Protein AF-A0A2T5BAV9-F1 (afdb_monomer)

Mean predicted aligned error: 11.7 Å

Nearest PDB structures (foldseek):
  2bw3-assembly1_A  TM=2.743E-01  e=4.272E-01  Musca domestica
  6gfa-assembly1_A  TM=3.729E-01  e=2.786E+00  Homo sapiens
  3vf2-assembly1_A  TM=4.038E-01  e=6.329E+00  Streptoalloteichus tenebrarius

Sequence (333 aa):
MHPQHQAYQSRQRFSLVDLRDGAIVQRINCLRTRRRYVDQQKGPQQVFDFEKTKNLVEVIKGLTGALRGKKPMLDLDKVALLGIDVGFSRSRPTTGIAWSNGRAFKATNTHTDWLRRSQHIPASTTFSVIAIDGPLVPLGSADSLDRLCERMFIRGAFQSRCKPGLSHIGYGRDLRRAAAETAEQVVHLADRNVLVEKAIRNGASIVEAFPNAFLGVLLPEARFAMPAAGKRKKFDWLYDHAVDSGVLENLFHTIGWLNLELIDAVLAEKDHEKRAAWICLLTAACAAAGKSEVVGDEVGGWFWLPPTNLWAQWARNALAHNTIKLRRQRHAS

pLDDT: mean 82.84, std 23.37, range [25.09, 98.88]

Radius of gyration: 27.94 Å; Cα contacts (8 Å, |Δi|>4): 510; chains: 1; bounding box: 94×73×77 Å

Secondary structure (DSSP, 8-state):
--------------------------SS---------------------HHHHHHHHHHHHHHHHHHTT--PPP-GGGS-EEEEE----SSS--EEEEEEETTEEEEEEE-SSHHHHHTTS-TTPPBSEEEEES----TT--TT---HHHHHHSSHHHHHHSPPPPTTSHHHHHHHHHHHHHHHHHGGGB-SSPPPTT-SBTTB-EEEE-HHHHHHHHS-GGGGGSPPPPTT-HHHHHHHHHHHTTHHHHHHHHHT---HHHHHHHHH---HHHHHHHHHHHHHHHHHTT--EEEEETTTEEEEE--GGGS-HHHHHHHHHHHHHHHHHHHH-

Structure (mmCIF, N/CA/C/O backbone):
data_AF-A0A2T5BAV9-F1
#
_entry.id   AF-A0A2T5BAV9-F1
#
loop_
_atom_site.group_PDB
_atom_site.id
_atom_site.type_symbol
_atom_site.label_atom_id
_atom_site.label_alt_id
_atom_site.label_comp_id
_atom_site.label_asym_id
_atom_site.label_entity_id
_atom_site.label_seq_id
_atom_site.pdbx_PDB_ins_code
_atom_site.Cartn_x
_atom_site.Cartn_y
_atom_site.Cartn_z
_atom_site.occupancy
_atom_site.B_iso_or_equiv
_atom_site.auth_seq_id
_atom_site.auth_comp_id
_atom_site.auth_asym_id
_atom_site.auth_atom_id
_atom_site.pdbx_PDB_model_num
ATOM 1 N N . MET A 1 1 ? -62.530 -14.048 -19.933 1.00 40.91 1 MET A N 1
ATOM 2 C CA . MET A 1 1 ? -62.553 -15.477 -20.305 1.00 40.91 1 MET A CA 1
ATOM 3 C C . MET A 1 1 ? -61.142 -16.039 -20.155 1.00 40.91 1 MET A C 1
ATOM 5 O O . MET A 1 1 ? -60.282 -15.741 -20.967 1.00 40.91 1 MET A O 1
ATOM 9 N N . HIS A 1 2 ? -60.897 -16.752 -19.053 1.00 37.81 2 HIS A N 1
ATOM 10 C CA . HIS A 1 2 ? -59.853 -17.789 -18.922 1.00 37.81 2 HIS A CA 1
ATOM 11 C C . HIS A 1 2 ? -60.361 -19.076 -19.618 1.00 37.81 2 HIS A C 1
ATOM 13 O O . HIS A 1 2 ? -61.580 -19.134 -19.812 1.00 37.81 2 HIS A O 1
ATOM 19 N N . PRO A 1 3 ? -59.529 -20.075 -20.013 1.00 50.28 3 PRO A N 1
ATOM 20 C CA . PRO A 1 3 ? -58.614 -20.856 -19.142 1.00 50.28 3 PRO A CA 1
ATOM 21 C C . PRO A 1 3 ? -57.207 -21.123 -19.745 1.00 50.28 3 PRO A C 1
ATOM 23 O O . PRO A 1 3 ? -56.999 -20.958 -20.938 1.00 50.28 3 PRO A O 1
ATOM 26 N N . GLN A 1 4 ? -56.142 -21.251 -18.940 1.00 32.12 4 GLN A N 1
ATOM 27 C CA . GLN A 1 4 ? -55.587 -22.449 -18.254 1.00 32.12 4 GLN A CA 1
ATOM 28 C C . GLN A 1 4 ? -55.035 -23.561 -19.167 1.00 32.12 4 GLN A C 1
ATOM 30 O O . GLN A 1 4 ? -55.778 -24.114 -19.962 1.00 32.12 4 GLN A O 1
ATOM 35 N N . HIS A 1 5 ? -53.753 -23.911 -18.967 1.00 33.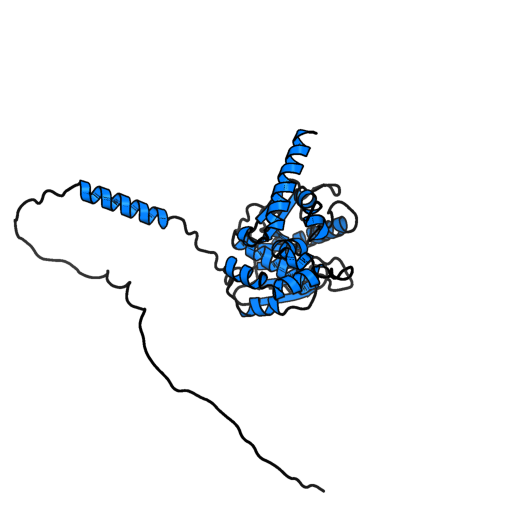84 5 HIS A N 1
ATOM 36 C CA . HIS A 1 5 ? 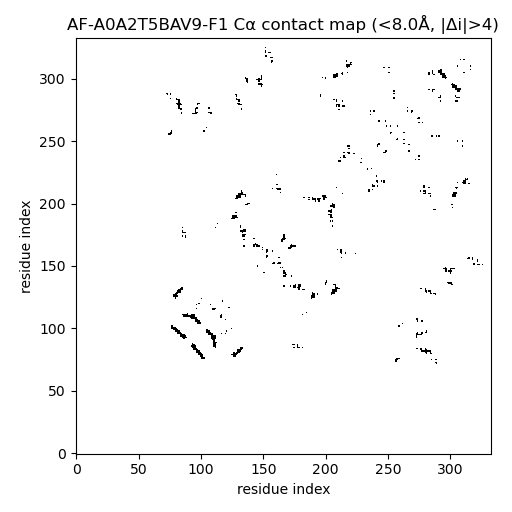-53.191 -25.255 -18.676 1.00 33.84 5 HIS A CA 1
ATOM 37 C C . HIS A 1 5 ? -51.660 -25.071 -18.456 1.00 33.84 5 HIS A C 1
ATOM 39 O O . HIS A 1 5 ? -50.996 -24.533 -19.334 1.00 33.84 5 HIS A O 1
ATOM 45 N N . GLN A 1 6 ? -51.062 -25.188 -17.252 1.00 32.66 6 GLN A N 1
ATOM 46 C CA . GLN A 1 6 ? -50.737 -26.391 -16.436 1.00 32.66 6 GLN A CA 1
ATOM 47 C C . GLN A 1 6 ? -49.981 -27.483 -17.230 1.00 32.66 6 GLN A C 1
ATOM 49 O O . GLN A 1 6 ? -50.407 -27.796 -18.328 1.00 32.66 6 GLN A O 1
ATOM 54 N N . ALA A 1 7 ? -48.927 -28.173 -16.765 1.00 29.53 7 ALA A N 1
ATOM 55 C CA . ALA A 1 7 ? -48.179 -28.238 -15.499 1.00 29.53 7 ALA A CA 1
ATOM 56 C C . ALA A 1 7 ? -46.940 -29.178 -15.668 1.00 29.53 7 ALA A C 1
ATOM 58 O O . ALA A 1 7 ? -46.742 -29.738 -16.741 1.00 29.53 7 ALA A O 1
ATOM 59 N N . TYR A 1 8 ? -46.226 -29.420 -14.550 1.00 26.56 8 TYR A N 1
ATOM 60 C CA . TYR A 1 8 ? -45.346 -30.568 -14.196 1.00 26.56 8 TYR A CA 1
ATOM 61 C C . TYR A 1 8 ? -43.830 -30.444 -14.480 1.00 26.56 8 TYR A C 1
ATOM 63 O O . TYR A 1 8 ? -43.395 -30.490 -15.619 1.00 26.56 8 TYR A O 1
ATOM 71 N N . GLN A 1 9 ? -42.985 -30.070 -13.501 1.00 28.52 9 GLN A N 1
ATOM 72 C CA . GLN A 1 9 ? -42.407 -30.811 -12.347 1.00 28.52 9 GLN A CA 1
ATOM 73 C C . GLN A 1 9 ? -41.386 -31.912 -12.696 1.00 28.52 9 GLN A C 1
ATOM 75 O O . GLN A 1 9 ? -41.772 -32.984 -13.139 1.00 28.52 9 GLN A O 1
ATOM 80 N N . SER A 1 10 ? -40.134 -31.732 -12.248 1.00 28.02 10 SER A N 1
ATOM 81 C CA . SER A 1 10 ? -39.495 -32.694 -11.331 1.00 28.02 10 SER A CA 1
ATOM 82 C C . SER A 1 10 ? -38.287 -32.090 -10.608 1.00 28.02 10 SER A C 1
ATOM 84 O O . SER A 1 10 ? -37.343 -31.596 -11.218 1.00 28.02 10 SER A O 1
ATOM 86 N N . ARG A 1 11 ? -38.350 -32.164 -9.278 1.00 29.38 11 ARG A N 1
ATOM 87 C CA . ARG A 1 11 ? -37.289 -31.900 -8.302 1.00 29.38 11 ARG A CA 1
ATOM 88 C C . ARG A 1 11 ? -36.273 -33.046 -8.324 1.00 29.38 11 ARG A C 1
ATOM 90 O O . ARG A 1 11 ? -36.691 -34.197 -8.383 1.00 29.38 11 ARG A O 1
ATOM 97 N N . GLN A 1 12 ? -34.997 -32.759 -8.078 1.00 28.47 12 GLN A N 1
ATOM 98 C CA . GLN A 1 12 ? -34.134 -33.700 -7.362 1.00 28.47 12 GLN A CA 1
ATOM 99 C C . GLN A 1 12 ? -33.572 -33.024 -6.112 1.00 28.47 12 GLN A C 1
ATOM 101 O O . GLN A 1 12 ? -32.817 -32.059 -6.170 1.00 28.47 12 GLN A O 1
ATOM 106 N N . ARG A 1 13 ? -34.037 -33.538 -4.970 1.00 27.81 13 ARG A N 1
ATOM 107 C CA . ARG A 1 13 ? -33.405 -33.428 -3.657 1.00 27.81 13 A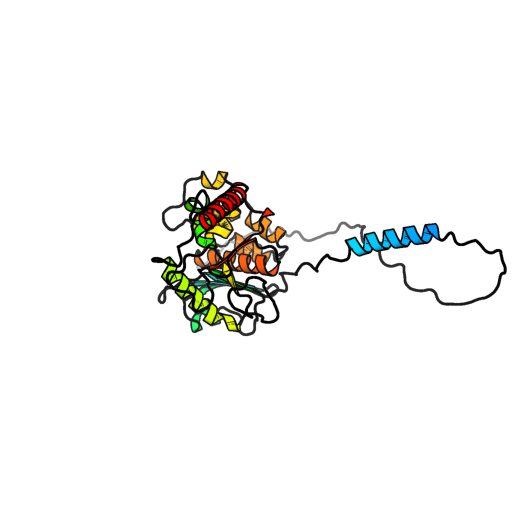RG A CA 1
ATOM 108 C C . ARG A 1 13 ? -32.282 -34.460 -3.618 1.00 27.81 13 ARG A C 1
ATOM 110 O O . ARG A 1 13 ? -32.534 -35.608 -3.967 1.00 27.81 13 ARG A O 1
ATOM 117 N N . PHE A 1 14 ? -31.127 -34.093 -3.084 1.00 25.09 14 PHE A N 1
ATOM 118 C CA . PHE A 1 14 ? -30.232 -35.051 -2.447 1.00 25.09 14 PHE A CA 1
ATOM 119 C C . PHE A 1 14 ? -30.004 -34.596 -1.009 1.00 25.09 14 PHE A C 1
ATOM 121 O O . PHE A 1 14 ? -29.567 -33.476 -0.758 1.00 25.09 14 PHE A O 1
ATOM 128 N N . SER A 1 15 ? -30.360 -35.467 -0.070 1.00 27.48 15 SER A N 1
ATOM 129 C CA . SER A 1 15 ? -30.025 -35.367 1.346 1.00 27.48 15 SER A CA 1
ATOM 130 C C . SER A 1 15 ? -29.464 -36.710 1.798 1.00 27.48 15 SER A C 1
ATOM 132 O O . SER A 1 15 ? -30.130 -37.716 1.578 1.00 27.48 15 SER A O 1
ATOM 134 N N . LEU A 1 16 ? -28.285 -36.635 2.430 1.00 28.17 16 LEU A N 1
ATOM 135 C CA . LEU A 1 16 ? -27.656 -37.512 3.432 1.00 28.17 16 LEU A CA 1
ATOM 136 C C . LEU A 1 16 ? -27.731 -39.040 3.264 1.00 28.17 16 LEU A C 1
ATOM 138 O O . LEU A 1 16 ? -28.815 -39.593 3.178 1.00 28.17 16 LEU A O 1
ATOM 142 N N . VAL A 1 17 ? -26.579 -39.712 3.422 1.00 29.62 17 VAL A N 1
ATOM 143 C CA . VAL A 1 17 ? -26.234 -40.556 4.595 1.00 29.62 17 VAL A CA 1
ATOM 144 C C . VAL A 1 17 ? -24.751 -40.986 4.505 1.00 29.62 17 VAL A C 1
ATOM 146 O O . VAL A 1 17 ? -24.337 -41.615 3.540 1.00 29.62 17 VAL A O 1
ATOM 149 N N . ASP A 1 18 ? -23.982 -40.559 5.513 1.00 30.05 18 ASP A N 1
ATOM 150 C CA . ASP A 1 18 ? -23.083 -41.336 6.393 1.00 30.05 18 ASP A CA 1
ATOM 151 C C . ASP A 1 18 ? -22.128 -42.401 5.800 1.00 30.05 18 ASP A C 1
ATOM 153 O O . ASP A 1 18 ? -22.553 -43.475 5.384 1.00 30.05 18 ASP A O 1
ATOM 157 N N . LEU A 1 19 ? -20.815 -42.157 5.925 1.00 33.94 19 LEU A N 1
ATOM 158 C CA . LEU A 1 19 ? -19.807 -43.195 6.167 1.00 33.94 19 LEU A CA 1
ATOM 159 C C . LEU A 1 19 ? -18.749 -42.664 7.148 1.00 33.94 19 LEU A C 1
ATOM 161 O O . LEU A 1 19 ? -18.290 -41.526 7.058 1.00 33.94 19 LEU A O 1
ATOM 165 N N . ARG A 1 20 ? -18.437 -43.531 8.108 1.00 32.78 20 ARG A N 1
ATOM 166 C CA . ARG A 1 20 ? -17.703 -43.316 9.353 1.00 32.78 20 ARG A CA 1
ATOM 167 C C . ARG A 1 20 ? -16.187 -43.510 9.211 1.00 32.78 20 ARG A C 1
ATOM 169 O O . ARG A 1 20 ? -15.713 -44.045 8.216 1.00 32.78 20 ARG A O 1
ATOM 176 N N . ASP A 1 21 ? -15.528 -43.195 10.331 1.00 32.81 21 ASP A N 1
ATOM 177 C CA . ASP A 1 21 ? -14.214 -43.652 10.812 1.00 32.81 21 ASP A CA 1
ATOM 178 C C . ASP A 1 21 ? -12.997 -42.962 10.171 1.00 32.81 21 ASP A C 1
ATOM 180 O O . ASP A 1 21 ? -12.890 -42.827 8.964 1.00 32.81 21 ASP A O 1
ATOM 184 N N . GLY A 1 22 ? -11.995 -42.467 10.893 1.00 28.22 22 GLY A N 1
ATOM 185 C CA . GLY A 1 22 ? -11.580 -42.661 12.275 1.00 28.22 22 GLY A CA 1
ATOM 186 C C . GLY A 1 22 ? -10.054 -42.472 12.319 1.00 28.22 22 GLY A C 1
ATOM 187 O O . GLY A 1 22 ? -9.373 -42.748 11.338 1.00 28.22 22 GLY A O 1
ATOM 188 N N . ALA A 1 23 ? -9.532 -42.033 13.466 1.00 30.53 23 ALA A N 1
ATOM 189 C CA . ALA A 1 23 ? -8.111 -41.859 13.807 1.00 30.53 23 ALA A CA 1
ATOM 190 C C . ALA A 1 23 ? -7.476 -40.483 13.511 1.00 30.53 23 ALA A C 1
ATOM 192 O O . ALA A 1 23 ? -7.202 -40.111 12.380 1.00 30.53 23 ALA A O 1
ATOM 193 N N . ILE A 1 24 ? -7.196 -39.770 14.609 1.00 32.38 24 ILE A N 1
ATOM 194 C CA . ILE A 1 24 ? -5.981 -38.999 14.972 1.00 32.38 24 ILE A CA 1
ATOM 195 C C . ILE A 1 24 ? -6.407 -37.976 16.045 1.00 32.38 24 ILE A C 1
ATOM 197 O O . ILE A 1 24 ? -6.330 -36.766 15.897 1.00 32.38 24 ILE A O 1
ATOM 201 N N . VAL A 1 25 ? -6.892 -38.489 17.179 1.00 32.28 25 VAL A N 1
ATOM 202 C CA . VAL A 1 25 ? -6.905 -37.770 18.461 1.00 32.28 25 VAL A CA 1
ATOM 203 C C . VAL A 1 25 ? -6.606 -38.807 19.532 1.00 32.28 25 VAL A C 1
ATOM 205 O O . VAL A 1 25 ? -7.514 -39.364 20.129 1.00 32.28 25 VAL A O 1
ATOM 208 N N . GLN A 1 26 ? -5.329 -39.132 19.729 1.00 30.06 26 GLN A N 1
ATOM 209 C CA . GLN A 1 26 ? -4.859 -39.820 20.935 1.00 30.06 26 GLN A CA 1
ATOM 210 C C . GLN A 1 26 ? -3.330 -39.774 20.999 1.00 30.06 26 GLN A C 1
ATOM 212 O O . GLN A 1 26 ? -2.634 -40.714 20.634 1.00 30.06 26 GLN A O 1
ATOM 217 N N . ARG A 1 27 ? -2.795 -38.642 21.454 1.00 31.98 27 ARG A N 1
ATOM 218 C CA . ARG A 1 27 ? -1.493 -38.546 22.134 1.00 31.98 27 ARG A CA 1
ATOM 219 C C . ARG A 1 27 ? -1.352 -37.118 22.633 1.00 31.98 27 ARG A C 1
ATOM 221 O O . ARG A 1 27 ? -0.898 -36.263 21.896 1.00 31.98 27 ARG A O 1
ATOM 228 N N . ILE A 1 28 ? -1.855 -36.885 23.843 1.00 33.41 28 ILE A N 1
ATOM 229 C CA . ILE A 1 28 ? -1.458 -35.895 24.865 1.00 33.41 28 ILE A CA 1
ATOM 230 C C . ILE A 1 28 ? -2.640 -35.887 25.842 1.00 33.41 28 ILE A C 1
ATOM 232 O O . ILE A 1 28 ? -3.563 -35.098 25.715 1.00 33.41 28 ILE A O 1
ATOM 236 N N . ASN A 1 29 ? -2.682 -36.884 26.726 1.00 30.83 29 ASN A N 1
ATOM 237 C CA . ASN A 1 29 ? -3.465 -36.886 27.968 1.00 30.83 29 ASN A CA 1
ATOM 238 C C . ASN A 1 29 ? -3.106 -38.154 28.745 1.00 30.83 29 ASN A C 1
ATOM 240 O O . ASN A 1 29 ? -3.877 -39.101 28.825 1.00 30.83 29 ASN A O 1
ATOM 244 N N . CYS A 1 30 ? -1.885 -38.205 29.273 1.00 30.59 30 CYS A N 1
ATOM 245 C CA . CYS A 1 30 ? -1.527 -39.219 30.260 1.00 30.59 30 CYS A CA 1
ATOM 246 C C . CYS A 1 30 ? -0.393 -38.732 31.160 1.00 30.59 30 CYS A C 1
ATOM 248 O O . CYS A 1 30 ? 0.641 -39.375 31.246 1.00 30.59 30 CYS A O 1
ATOM 250 N N . LEU A 1 31 ? -0.570 -37.587 31.823 1.00 31.50 31 LEU A N 1
ATOM 251 C CA . LEU A 1 31 ? 0.224 -37.227 33.002 1.00 31.50 31 LEU A CA 1
ATOM 252 C C . LEU A 1 31 ? -0.619 -36.365 33.945 1.00 31.50 31 LEU A C 1
ATOM 254 O O . LEU A 1 31 ? -0.415 -35.162 34.066 1.00 31.50 31 LEU A O 1
ATOM 258 N N . ARG A 1 32 ? -1.588 -36.986 34.622 1.00 35.28 32 ARG A N 1
ATOM 259 C CA . ARG A 1 32 ? -2.108 -36.505 35.907 1.00 35.28 32 ARG A CA 1
ATOM 260 C C . ARG A 1 32 ? -2.690 -37.686 36.679 1.00 35.28 32 ARG A C 1
ATOM 262 O O . ARG A 1 32 ? -3.470 -38.450 36.130 1.00 35.28 32 ARG A O 1
ATOM 269 N N . THR A 1 33 ? -2.332 -37.746 37.961 1.00 33.28 33 THR A N 1
ATOM 270 C CA . THR A 1 33 ? -2.798 -38.636 39.045 1.00 33.28 33 THR A CA 1
ATOM 271 C C . THR A 1 33 ? -2.018 -39.935 39.296 1.00 33.28 33 THR A C 1
ATOM 273 O O . THR A 1 33 ? -2.231 -40.953 38.655 1.00 33.28 33 THR A O 1
ATOM 276 N N . ARG A 1 34 ? -1.188 -39.919 40.353 1.00 33.50 34 ARG A N 1
ATOM 277 C CA . ARG A 1 34 ? -1.235 -40.916 41.440 1.00 33.50 34 ARG A CA 1
ATOM 278 C C . ARG A 1 34 ? -0.613 -40.354 42.728 1.00 33.50 34 ARG A C 1
ATOM 280 O O . ARG A 1 34 ? 0.473 -39.785 42.720 1.00 33.50 34 ARG A O 1
ATOM 287 N N . ARG A 1 35 ? -1.379 -40.474 43.816 1.00 34.62 35 ARG A N 1
ATOM 288 C CA . ARG A 1 35 ? -1.066 -40.137 45.215 1.00 34.62 35 ARG A CA 1
ATOM 289 C C . ARG A 1 35 ? -0.382 -41.337 45.901 1.00 34.62 35 ARG A C 1
ATOM 291 O O . ARG A 1 35 ? -0.873 -42.442 45.743 1.00 34.62 35 ARG A O 1
ATOM 298 N N . ARG A 1 36 ? 0.667 -41.045 46.688 1.00 36.75 36 ARG A N 1
ATOM 299 C CA . ARG A 1 36 ? 0.973 -41.440 48.093 1.00 36.75 36 ARG A CA 1
ATOM 300 C C . ARG A 1 36 ? 0.842 -42.902 48.619 1.00 36.75 36 ARG A C 1
ATOM 302 O O . ARG A 1 36 ? -0.222 -43.492 48.505 1.00 36.75 36 ARG A O 1
ATOM 309 N N . TYR A 1 37 ? 1.870 -43.263 49.428 1.00 31.30 37 TYR A N 1
ATOM 310 C CA . TYR A 1 37 ? 2.030 -44.318 50.479 1.00 31.30 37 TYR A CA 1
ATOM 311 C C . TYR A 1 37 ? 2.182 -45.781 49.979 1.00 31.30 37 TYR A C 1
ATOM 313 O O . TYR A 1 37 ? 1.466 -46.162 49.068 1.00 31.30 37 TYR A O 1
ATOM 321 N N . VAL A 1 38 ? 3.103 -46.655 50.438 1.00 33.12 38 VAL A N 1
ATOM 322 C CA . VAL A 1 38 ? 3.667 -46.976 51.779 1.00 33.12 38 VAL A CA 1
ATOM 323 C C . VAL A 1 38 ? 5.098 -47.590 51.672 1.00 33.12 38 VAL A C 1
ATOM 325 O O . VAL A 1 38 ? 5.448 -48.164 50.647 1.00 33.12 38 VAL A O 1
ATOM 328 N N . ASP A 1 39 ? 5.858 -47.428 52.764 1.00 33.28 39 ASP A N 1
ATOM 329 C CA . ASP A 1 39 ? 7.091 -48.038 53.320 1.00 33.28 39 ASP A CA 1
ATOM 330 C C . ASP A 1 39 ? 7.915 -49.195 52.693 1.00 33.28 39 ASP A C 1
ATOM 332 O O . ASP A 1 39 ? 7.410 -50.164 52.139 1.00 33.28 39 ASP A O 1
ATOM 336 N N . GLN A 1 40 ? 9.216 -49.097 53.032 1.00 37.06 40 GLN A N 1
ATOM 337 C CA . GLN A 1 40 ? 10.234 -50.128 53.327 1.00 37.06 40 GLN A CA 1
ATOM 338 C C . GLN A 1 40 ? 10.547 -51.227 52.299 1.00 37.06 40 GLN A C 1
ATOM 340 O O . GLN A 1 40 ? 9.884 -52.251 52.294 1.00 37.06 40 GLN A O 1
ATOM 345 N N . GLN A 1 41 ? 11.710 -51.121 51.632 1.00 36.34 41 GLN A N 1
ATOM 346 C CA . GLN A 1 41 ? 12.741 -52.181 51.597 1.00 36.34 41 GLN A CA 1
ATOM 347 C C . GLN A 1 41 ? 14.140 -51.579 51.349 1.00 36.34 41 GLN A C 1
ATOM 349 O O . GLN A 1 41 ? 14.335 -50.744 50.468 1.00 36.34 41 GLN A O 1
ATOM 354 N N . LYS A 1 42 ? 15.116 -52.008 52.160 1.00 45.00 42 LYS A N 1
ATOM 355 C CA . LYS A 1 42 ? 16.554 -51.727 52.022 1.00 45.00 42 LYS A CA 1
ATOM 356 C C . LYS A 1 42 ? 17.138 -52.597 50.897 1.00 45.00 42 LYS A C 1
ATOM 358 O O . LYS A 1 42 ? 16.980 -53.811 50.937 1.00 45.00 42 LYS A O 1
ATOM 363 N N . GLY A 1 43 ? 17.852 -51.989 49.950 1.00 39.59 43 GLY A N 1
ATOM 364 C CA . GLY A 1 43 ? 18.569 -52.652 48.849 1.00 39.59 43 GLY A CA 1
ATOM 365 C C . GLY A 1 43 ? 19.524 -51.670 48.151 1.00 39.59 43 GLY A C 1
ATOM 366 O O . GLY A 1 43 ? 19.352 -50.465 48.317 1.00 39.59 43 GLY A O 1
ATOM 367 N N . PRO A 1 44 ? 20.574 -52.151 47.463 1.00 39.16 44 PRO A N 1
ATOM 368 C CA . PRO A 1 44 ? 21.898 -51.529 47.434 1.00 39.16 44 PRO A CA 1
ATOM 369 C C . PRO A 1 44 ? 21.953 -50.223 46.633 1.00 39.16 44 PRO A C 1
ATOM 371 O O . PRO A 1 44 ? 21.254 -50.054 45.636 1.00 39.16 44 PRO A O 1
ATOM 374 N N . GLN A 1 45 ? 22.835 -49.318 47.071 1.00 46.72 45 GLN A N 1
ATOM 375 C CA . GLN A 1 45 ? 23.181 -48.067 46.394 1.00 46.72 45 GLN A CA 1
ATOM 376 C C . GLN A 1 45 ? 23.586 -48.335 44.937 1.00 46.72 45 GLN A C 1
ATOM 378 O O . GLN A 1 45 ? 24.727 -48.689 44.646 1.00 46.72 45 GLN A O 1
ATOM 383 N N . GLN A 1 46 ? 22.648 -48.128 44.010 1.00 45.00 46 GLN A N 1
ATOM 384 C CA . GLN A 1 46 ? 22.984 -47.878 42.617 1.00 45.00 46 GLN A CA 1
ATOM 385 C C . GLN A 1 46 ? 23.671 -46.517 42.553 1.00 45.00 46 GLN A C 1
ATOM 387 O O . GLN A 1 46 ? 23.068 -45.480 42.834 1.00 45.00 46 GLN A O 1
ATOM 392 N N . VAL A 1 47 ? 24.957 -46.542 42.214 1.00 48.69 47 VAL A N 1
ATOM 393 C CA . VAL A 1 47 ? 25.733 -45.357 41.863 1.00 48.69 47 VAL A CA 1
ATOM 394 C C . VAL A 1 47 ? 25.027 -44.697 40.680 1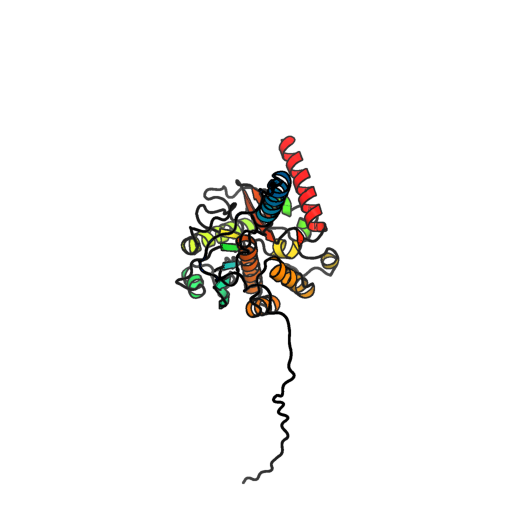.00 48.69 47 VAL A C 1
ATOM 396 O O . VAL A 1 47 ? 24.995 -45.237 39.575 1.00 48.69 47 VAL A O 1
ATOM 399 N N . PHE A 1 48 ? 24.391 -43.556 40.945 1.00 43.69 48 PHE A N 1
ATOM 400 C CA . PHE A 1 48 ? 23.774 -42.720 39.924 1.00 43.69 48 PHE A CA 1
ATOM 401 C C . PHE A 1 48 ? 24.881 -42.203 39.004 1.00 43.69 48 PHE A C 1
ATOM 403 O O . PHE A 1 48 ? 25.702 -41.379 39.405 1.00 43.69 48 PHE A O 1
ATOM 410 N N . ASP A 1 49 ? 24.904 -42.718 37.779 1.00 50.09 49 ASP A N 1
ATOM 411 C CA . ASP A 1 49 ? 25.805 -42.285 36.719 1.00 50.09 49 ASP A CA 1
ATOM 412 C C . ASP A 1 49 ? 25.481 -40.830 36.328 1.00 50.09 49 ASP A C 1
ATOM 414 O O . ASP A 1 49 ? 24.546 -40.539 35.573 1.00 50.09 49 ASP A O 1
ATOM 418 N N . PHE A 1 50 ? 26.236 -39.903 36.921 1.00 46.66 50 PHE A N 1
ATOM 419 C CA . PHE A 1 50 ? 26.093 -38.454 36.772 1.00 46.66 50 PHE A CA 1
ATOM 420 C C . PHE A 1 50 ? 26.372 -37.961 35.339 1.00 46.66 50 PHE A C 1
ATOM 422 O O . PHE A 1 50 ? 26.057 -36.812 35.018 1.00 46.66 50 PHE A O 1
ATOM 429 N N . GLU A 1 51 ? 26.942 -38.793 34.459 1.00 52.41 51 GLU A N 1
ATOM 430 C CA . GLU A 1 51 ? 27.162 -38.423 33.057 1.00 52.41 51 GLU A CA 1
ATOM 431 C C . GLU A 1 51 ? 25.891 -38.547 32.206 1.00 52.41 51 GLU A C 1
ATOM 433 O O . GLU A 1 51 ? 25.649 -37.709 31.330 1.00 52.41 51 GLU A O 1
ATOM 438 N N . LYS A 1 52 ? 25.002 -39.505 32.504 1.00 51.41 52 LYS A N 1
ATOM 439 C CA . LYS A 1 52 ? 23.735 -39.659 31.762 1.00 51.41 52 LYS A CA 1
ATOM 440 C C . LYS A 1 52 ? 22.745 -38.521 32.016 1.00 51.41 52 LYS A C 1
ATOM 442 O O . LYS A 1 52 ? 21.993 -38.146 31.116 1.00 51.41 52 LYS A O 1
ATOM 447 N N . THR A 1 53 ? 22.761 -37.920 33.204 1.00 50.44 53 THR A N 1
ATOM 448 C CA . THR A 1 53 ? 21.911 -36.764 33.536 1.00 50.44 53 THR A CA 1
ATOM 449 C C . THR A 1 53 ? 22.403 -35.463 32.901 1.00 50.44 53 THR A C 1
ATOM 451 O O . THR A 1 53 ? 21.571 -34.631 32.536 1.00 50.44 53 THR A O 1
ATOM 454 N N . LYS A 1 54 ? 23.714 -35.293 32.672 1.00 55.06 54 LYS A N 1
ATOM 455 C CA . LYS A 1 54 ? 24.250 -34.135 31.929 1.00 55.06 54 LYS A CA 1
ATOM 456 C C . LYS A 1 54 ? 23.788 -34.124 30.468 1.00 55.06 54 LYS A C 1
ATOM 458 O O . LYS A 1 54 ? 23.344 -33.084 29.987 1.00 55.06 54 LYS A O 1
ATOM 463 N N . ASN A 1 55 ? 23.786 -35.284 29.808 1.00 59.25 55 ASN A N 1
ATOM 464 C CA . ASN A 1 55 ? 23.301 -35.421 28.430 1.00 59.25 55 ASN A CA 1
ATOM 465 C C . ASN A 1 55 ? 21.796 -35.128 28.295 1.00 59.25 55 ASN A C 1
ATOM 467 O O . ASN A 1 55 ? 21.367 -34.483 27.342 1.00 59.25 55 ASN A O 1
ATOM 471 N N . LEU A 1 56 ? 20.978 -35.529 29.275 1.00 59.31 56 LEU A N 1
ATOM 472 C CA . LEU A 1 56 ? 19.541 -35.239 29.252 1.00 59.31 56 LEU A CA 1
ATOM 473 C C . LEU A 1 56 ? 19.248 -33.737 29.427 1.00 59.31 56 LEU A C 1
ATOM 475 O O . LEU A 1 56 ? 18.351 -33.200 28.783 1.00 59.31 56 LEU A O 1
ATOM 479 N N . VAL A 1 57 ? 20.019 -33.045 30.273 1.00 63.09 57 VAL A N 1
ATOM 480 C CA . VAL A 1 57 ? 19.890 -31.594 30.480 1.00 63.09 57 VAL A CA 1
ATOM 481 C C . VAL A 1 57 ? 20.32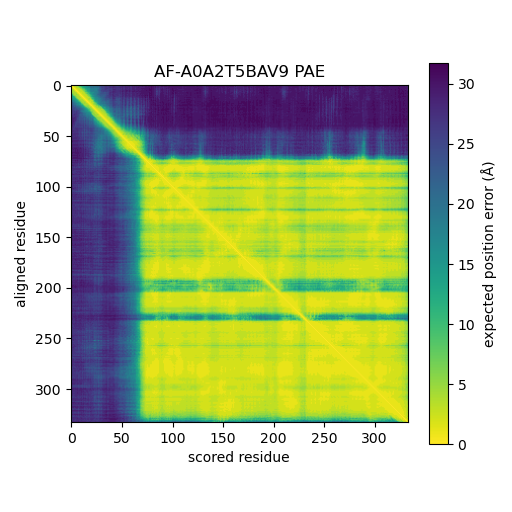9 -30.812 29.239 1.00 63.09 57 VAL A C 1
ATOM 483 O O . VAL A 1 57 ? 19.678 -29.828 28.900 1.00 63.09 57 VAL A O 1
ATOM 486 N N . GLU A 1 58 ? 21.373 -31.248 28.532 1.00 64.38 58 GLU A N 1
ATOM 487 C CA . GLU A 1 58 ? 21.799 -30.669 27.246 1.00 64.38 58 GLU A CA 1
ATOM 488 C C . GLU A 1 58 ? 20.741 -30.866 26.148 1.00 64.38 58 GLU A C 1
ATOM 490 O O . GLU A 1 58 ? 20.379 -29.910 25.464 1.00 64.38 58 GLU A O 1
ATOM 495 N N . VAL A 1 59 ? 20.148 -32.061 26.040 1.00 66.62 59 VAL A N 1
ATOM 496 C CA . VAL A 1 59 ? 19.062 -32.348 25.083 1.00 66.62 59 VAL A CA 1
ATOM 497 C C . VAL A 1 59 ? 17.799 -31.542 25.404 1.00 66.62 59 VAL A C 1
ATOM 499 O O . VAL A 1 59 ? 17.178 -30.975 24.504 1.00 66.62 59 VAL A O 1
ATOM 502 N N . ILE A 1 60 ? 17.430 -31.414 26.684 1.00 61.28 60 ILE A N 1
ATOM 503 C CA . ILE A 1 60 ? 16.296 -30.580 27.110 1.00 61.28 60 ILE A CA 1
ATOM 504 C C . ILE A 1 60 ? 16.597 -29.091 26.885 1.00 61.28 60 ILE A C 1
ATOM 506 O O . ILE A 1 60 ? 15.701 -28.359 26.468 1.00 61.28 60 ILE A O 1
ATOM 510 N N . LYS A 1 61 ? 17.838 -28.625 27.087 1.00 59.69 61 LYS A N 1
ATOM 511 C CA . LYS A 1 61 ? 18.274 -27.257 26.742 1.00 59.69 61 LYS A CA 1
ATOM 512 C C . LYS A 1 61 ? 18.254 -27.006 25.231 1.00 59.69 61 LYS A C 1
ATOM 514 O O . LYS A 1 61 ? 17.829 -25.933 24.817 1.00 59.69 61 LYS A O 1
ATOM 519 N N . GLY A 1 62 ? 18.616 -27.992 24.410 1.00 56.38 62 GLY A N 1
ATOM 520 C CA . GLY A 1 62 ? 18.504 -27.929 22.949 1.00 56.38 62 GLY A CA 1
ATOM 521 C C . GLY A 1 62 ? 17.049 -27.865 22.470 1.00 56.38 62 GLY A C 1
ATOM 522 O O . GLY A 1 62 ? 16.702 -27.025 21.642 1.00 56.38 62 GLY A O 1
ATOM 523 N N . LEU A 1 63 ? 16.162 -28.675 23.056 1.00 53.06 63 LEU A N 1
ATOM 524 C CA . LEU A 1 63 ? 14.726 -28.671 22.745 1.00 53.06 63 LEU A CA 1
ATOM 525 C C . LEU A 1 63 ? 14.010 -27.414 23.264 1.00 53.06 63 LEU A C 1
ATOM 527 O O . LEU A 1 63 ? 13.152 -26.861 22.579 1.00 53.06 63 LEU A O 1
ATOM 531 N N . THR A 1 64 ? 14.381 -26.913 24.444 1.00 50.22 64 THR A N 1
ATOM 532 C CA . THR A 1 64 ? 13.852 -25.641 24.966 1.00 50.22 64 THR A CA 1
ATOM 533 C C . THR A 1 64 ? 14.451 -24.426 24.264 1.00 50.22 64 THR A C 1
ATOM 535 O O . THR A 1 64 ? 13.760 -23.421 24.152 1.00 50.22 64 THR A O 1
ATOM 538 N N . GLY A 1 65 ? 15.666 -24.513 23.716 1.00 48.09 65 GLY A N 1
ATOM 539 C CA . GLY A 1 65 ? 16.243 -23.516 22.809 1.00 48.09 65 GLY A CA 1
ATOM 540 C C . GLY A 1 65 ? 15.528 -23.462 21.455 1.00 48.09 65 GLY A C 1
ATOM 541 O O . GLY A 1 65 ? 15.271 -22.376 20.952 1.00 48.09 65 GLY A O 1
ATOM 542 N N . ALA A 1 66 ? 15.107 -24.612 20.916 1.00 49.34 66 ALA A N 1
ATOM 543 C CA . ALA A 1 66 ? 14.311 -24.689 19.686 1.00 49.34 66 ALA A CA 1
ATOM 544 C C . ALA A 1 66 ? 12.844 -24.237 19.868 1.00 49.34 66 ALA A C 1
ATOM 546 O O . ALA A 1 66 ? 12.194 -23.824 18.907 1.00 49.34 66 ALA A O 1
ATOM 547 N N . LEU A 1 67 ? 12.314 -24.302 21.097 1.00 48.03 67 LEU A N 1
ATOM 548 C CA . LEU A 1 67 ? 10.960 -23.844 21.448 1.00 48.03 67 LEU A CA 1
ATOM 549 C C . LEU A 1 67 ? 10.926 -22.421 22.041 1.00 48.03 67 LEU A C 1
ATOM 551 O O . LEU A 1 67 ? 9.874 -21.780 22.035 1.00 48.03 67 LEU A O 1
ATOM 555 N N . ARG A 1 68 ? 12.064 -21.881 22.497 1.00 45.44 68 ARG A N 1
ATOM 556 C CA . ARG A 1 68 ? 12.241 -20.463 22.845 1.00 45.44 68 ARG A CA 1
ATOM 557 C C . ARG A 1 68 ? 12.414 -19.652 21.567 1.00 45.44 68 ARG A C 1
ATOM 559 O O . ARG A 1 68 ? 13.526 -19.425 21.112 1.00 45.44 68 ARG A O 1
ATOM 566 N N . GLY A 1 69 ? 11.308 -19.176 21.009 1.00 47.06 69 GLY A N 1
ATOM 567 C CA . GLY A 1 69 ? 11.377 -18.099 20.019 1.00 47.06 69 GLY A CA 1
ATOM 568 C C . GLY A 1 69 ? 10.378 -18.160 18.879 1.00 47.06 69 GLY A C 1
ATOM 569 O O . GLY A 1 69 ? 10.404 -17.267 18.037 1.00 47.06 69 GLY A O 1
ATOM 570 N N . LYS A 1 70 ? 9.452 -19.128 18.839 1.00 48.00 70 LYS A N 1
ATOM 571 C CA . LYS A 1 70 ? 8.253 -18.942 18.011 1.00 48.00 70 LYS A CA 1
ATOM 572 C C . LYS A 1 70 ? 7.380 -17.894 18.692 1.00 48.00 70 LYS A C 1
ATOM 574 O O . LYS A 1 70 ? 6.483 -18.230 19.461 1.00 48.00 70 LYS A O 1
ATOM 579 N N . LYS A 1 71 ? 7.697 -16.616 18.441 1.00 56.16 71 LYS A N 1
ATOM 580 C CA . LYS A 1 71 ? 6.792 -15.492 18.692 1.00 56.16 71 LYS A CA 1
ATOM 581 C C . LYS A 1 71 ? 5.426 -15.947 18.165 1.00 56.16 71 LYS A C 1
ATOM 583 O O . LYS A 1 71 ? 5.387 -16.402 17.016 1.00 56.16 71 LYS A O 1
ATOM 588 N N . PRO A 1 72 ? 4.367 -15.965 18.994 1.00 61.41 72 PRO A N 1
ATOM 589 C CA . PRO A 1 72 ? 3.064 -16.424 18.542 1.00 61.41 72 PRO A CA 1
ATOM 590 C C . PRO A 1 72 ? 2.738 -15.668 17.259 1.00 61.41 72 PRO A C 1
ATOM 592 O O . PRO A 1 72 ? 2.843 -14.440 17.219 1.00 61.41 72 PRO A O 1
ATOM 595 N N . MET A 1 73 ? 2.478 -16.421 16.190 1.00 70.56 73 MET A N 1
ATOM 596 C CA . MET A 1 73 ? 2.138 -15.833 14.905 1.00 70.56 73 MET A CA 1
ATOM 597 C C . MET A 1 73 ? 0.888 -14.989 15.134 1.00 70.56 73 MET A C 1
ATOM 599 O O . MET A 1 73 ? -0.091 -15.491 15.687 1.00 70.56 73 MET A O 1
ATOM 603 N N . LEU A 1 74 ? 0.973 -13.698 14.809 1.00 85.38 74 LEU A N 1
ATOM 604 C CA . LEU A 1 74 ? -0.137 -12.777 14.997 1.00 85.38 74 LEU A CA 1
ATOM 605 C C . LEU A 1 74 ? -1.338 -13.305 14.208 1.00 85.38 74 LEU A C 1
ATOM 607 O O . LEU A 1 74 ? -1.234 -13.547 13.007 1.00 85.38 74 LEU A O 1
ATOM 611 N N . ASP A 1 75 ? -2.452 -13.507 14.900 1.00 91.31 75 ASP A N 1
ATOM 612 C CA . ASP A 1 75 ? -3.706 -13.942 14.298 1.00 91.31 75 ASP A CA 1
ATOM 613 C C . ASP A 1 75 ? -4.380 -12.732 13.643 1.00 91.31 75 ASP A C 1
ATOM 615 O O . ASP A 1 75 ? -5.048 -11.949 14.321 1.00 91.31 75 ASP A O 1
ATOM 619 N N . LEU A 1 76 ? -4.150 -12.543 12.339 1.00 93.62 76 LEU A N 1
ATOM 620 C CA . LEU A 1 76 ? -4.660 -11.393 11.583 1.00 93.62 76 LEU A CA 1
ATOM 621 C C . LEU A 1 76 ? -6.194 -11.321 11.577 1.00 93.62 76 LEU A C 1
ATOM 623 O O . LEU A 1 76 ? -6.739 -10.225 11.483 1.00 93.62 76 LEU A O 1
ATOM 627 N N . ASP A 1 77 ? -6.893 -12.442 11.790 1.00 91.69 77 ASP A N 1
ATOM 628 C CA . ASP A 1 77 ? -8.355 -12.470 11.912 1.00 91.69 77 ASP A CA 1
ATOM 629 C C . ASP A 1 77 ? -8.857 -11.832 13.215 1.00 91.69 77 ASP A C 1
ATOM 631 O O . ASP A 1 77 ? -10.061 -11.714 13.413 1.00 91.69 77 ASP A O 1
ATOM 635 N N . LYS A 1 78 ? -7.964 -11.430 14.127 1.00 92.19 78 LYS A N 1
ATOM 636 C CA . LYS A 1 78 ? -8.293 -10.709 15.370 1.00 92.19 78 LYS A CA 1
ATOM 637 C C . LYS A 1 78 ? -7.740 -9.289 15.406 1.00 92.19 78 LYS A C 1
ATOM 639 O O . LYS A 1 78 ? -7.898 -8.602 16.412 1.00 92.19 78 LYS A O 1
ATOM 644 N N . VAL A 1 79 ? -7.079 -8.855 14.337 1.00 94.44 79 VAL A N 1
ATOM 645 C CA . VAL A 1 79 ? -6.407 -7.560 14.274 1.00 94.44 79 VAL A CA 1
ATOM 646 C C . VAL A 1 79 ? -7.250 -6.606 13.444 1.00 94.44 79 VAL A C 1
ATOM 648 O O . VAL A 1 79 ? -7.643 -6.914 12.318 1.00 94.44 79 VAL A O 1
ATOM 651 N N . ALA A 1 80 ? -7.524 -5.428 13.997 1.00 97.69 80 ALA A N 1
ATOM 652 C CA . ALA A 1 80 ? -8.162 -4.367 13.240 1.00 97.69 80 ALA A CA 1
ATOM 653 C C . ALA A 1 80 ? -7.121 -3.677 12.346 1.00 97.69 80 ALA A C 1
ATOM 655 O O . ALA A 1 80 ? -6.122 -3.153 12.843 1.00 97.69 80 ALA A O 1
ATOM 656 N N . LEU A 1 81 ? -7.359 -3.654 11.034 1.00 98.38 81 LEU A N 1
ATOM 657 C CA . LEU A 1 81 ? -6.473 -3.044 10.038 1.00 98.38 81 LEU A CA 1
ATOM 658 C C . LEU A 1 81 ? -7.244 -2.066 9.146 1.00 98.38 81 LEU A C 1
ATOM 660 O O . LEU A 1 81 ? -8.427 -2.271 8.868 1.00 98.38 81 LEU A O 1
ATOM 664 N N . LEU A 1 82 ? -6.562 -1.016 8.684 1.00 98.75 82 LEU A N 1
ATOM 665 C CA . LEU A 1 82 ? -7.126 0.012 7.808 1.00 98.75 82 LEU A CA 1
ATOM 666 C C . LEU A 1 82 ? -6.174 0.299 6.643 1.00 98.75 82 LEU A C 1
ATOM 668 O O . LEU A 1 82 ? -4.986 0.534 6.842 1.00 98.75 82 LEU A O 1
ATOM 672 N N . GLY A 1 83 ? -6.706 0.296 5.427 1.00 98.75 83 GLY A N 1
ATOM 673 C CA . GLY A 1 83 ? -6.043 0.708 4.198 1.00 98.75 83 GLY A CA 1
ATOM 674 C C . GLY A 1 83 ? -6.793 1.870 3.558 1.00 98.75 83 GLY A C 1
ATOM 675 O O . GLY A 1 83 ? -8.018 1.825 3.437 1.00 98.75 83 GLY A O 1
ATOM 676 N N . ILE A 1 84 ? -6.072 2.911 3.151 1.00 98.75 84 ILE A N 1
ATOM 677 C CA . ILE A 1 84 ? -6.652 4.104 2.532 1.00 98.75 84 ILE A CA 1
ATOM 678 C C . ILE A 1 84 ? -5.899 4.415 1.249 1.00 98.75 84 ILE A C 1
ATOM 680 O O . ILE A 1 84 ? -4.717 4.738 1.294 1.00 98.75 84 ILE A O 1
ATOM 684 N N . ASP A 1 85 ? -6.604 4.374 0.128 1.00 98.25 85 ASP A N 1
ATOM 685 C CA . ASP A 1 85 ? -6.134 4.945 -1.125 1.00 98.25 85 ASP A CA 1
ATOM 686 C C . ASP A 1 85 ? -6.488 6.440 -1.182 1.00 98.25 85 ASP A C 1
ATOM 688 O O . ASP A 1 85 ? -7.643 6.840 -0.988 1.00 98.25 85 ASP A O 1
ATOM 692 N N . VAL A 1 86 ? -5.486 7.295 -1.390 1.00 96.88 86 VAL A N 1
ATOM 693 C CA . VAL A 1 86 ? -5.654 8.744 -1.256 1.00 96.88 86 VAL A CA 1
ATOM 694 C C . VAL A 1 86 ? -6.032 9.387 -2.582 1.00 96.88 86 VAL A C 1
ATOM 696 O O . VAL A 1 86 ? -5.210 9.891 -3.345 1.00 96.88 86 VAL A O 1
ATOM 699 N N . GLY A 1 87 ? -7.336 9.533 -2.767 1.00 94.06 87 GLY A N 1
ATOM 700 C CA . GLY A 1 87 ? -7.890 10.569 -3.627 1.00 94.06 87 GLY A CA 1
ATOM 701 C C . GLY A 1 87 ? -7.704 11.977 -3.074 1.00 94.06 87 GLY A C 1
ATOM 702 O O . GLY A 1 87 ? -7.715 12.189 -1.862 1.00 94.06 87 GLY A O 1
ATOM 703 N N . PHE A 1 88 ? -7.651 12.962 -3.971 1.00 90.69 88 PHE A N 1
ATOM 704 C CA . PHE A 1 88 ? -7.721 14.385 -3.615 1.00 90.69 88 PHE A CA 1
ATOM 705 C C . PHE A 1 88 ? -8.837 15.157 -4.352 1.00 90.69 88 PHE A C 1
ATOM 707 O O . PHE A 1 88 ? -8.914 16.386 -4.278 1.00 90.69 88 PHE A O 1
ATOM 714 N N . SER A 1 89 ? -9.747 14.467 -5.056 1.00 91.50 89 SER A N 1
ATOM 715 C CA . SER A 1 89 ? -10.916 15.108 -5.671 1.00 91.50 89 SER A CA 1
ATOM 716 C C . SER A 1 89 ? -11.980 15.437 -4.620 1.00 91.50 89 SER A C 1
ATOM 718 O O . SER A 1 89 ? -12.533 14.549 -3.984 1.00 91.50 89 SER A O 1
ATOM 720 N N . ARG A 1 90 ? -12.334 16.719 -4.465 1.00 90.56 90 ARG A N 1
ATOM 721 C CA . ARG A 1 90 ? -13.385 17.137 -3.512 1.00 90.56 90 ARG A CA 1
ATOM 722 C C . ARG A 1 90 ? -14.810 16.840 -3.984 1.00 90.56 90 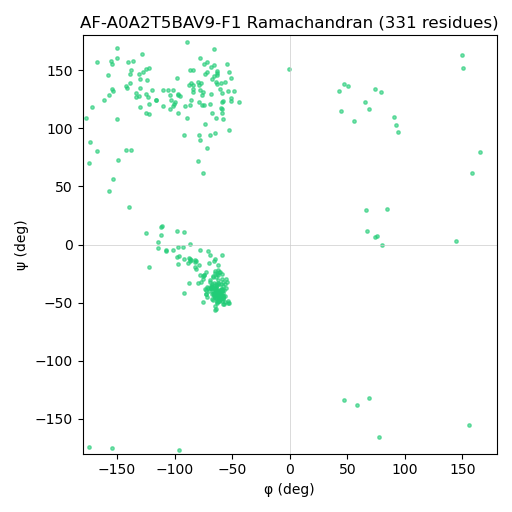ARG A C 1
ATOM 724 O O . ARG A 1 90 ? -15.711 16.694 -3.158 1.00 90.56 90 ARG A O 1
ATOM 731 N N . SER A 1 91 ? -15.006 16.798 -5.301 1.00 93.94 91 SER A N 1
ATOM 732 C CA . SER A 1 91 ? -16.310 16.658 -5.958 1.00 93.94 91 SER A CA 1
ATOM 733 C C . SER A 1 91 ? -16.639 15.230 -6.383 1.00 93.94 91 SER A C 1
ATOM 735 O O . SER A 1 91 ? -17.768 14.970 -6.786 1.00 93.94 91 SER A O 1
ATOM 737 N N . ARG A 1 92 ? -15.667 14.315 -6.335 1.00 96.38 92 ARG A N 1
ATOM 738 C CA . ARG A 1 92 ? -15.844 12.916 -6.729 1.00 96.38 92 ARG A CA 1
ATOM 739 C C . ARG A 1 92 ? -15.300 11.998 -5.639 1.00 96.38 92 ARG A C 1
ATOM 741 O O . ARG A 1 92 ? -14.303 12.355 -5.013 1.00 96.38 92 ARG A O 1
ATOM 748 N N . PRO A 1 93 ? -15.901 10.817 -5.439 1.00 96.88 93 PRO A N 1
ATOM 749 C CA . PRO A 1 93 ? -15.451 9.875 -4.429 1.00 96.88 93 PRO A CA 1
ATOM 750 C C . PRO A 1 93 ? -14.225 9.089 -4.922 1.00 96.88 93 PRO A C 1
ATOM 752 O O . PRO A 1 93 ? -14.341 7.923 -5.279 1.00 96.88 93 PRO A O 1
ATOM 755 N N . THR A 1 94 ? -13.065 9.743 -5.002 1.00 97.00 94 THR A N 1
ATOM 756 C CA . THR A 1 94 ? -11.817 9.131 -5.499 1.00 97.00 94 THR A CA 1
ATOM 757 C C . THR A 1 94 ? -10.904 8.638 -4.376 1.00 97.00 94 THR A C 1
ATOM 759 O O . THR A 1 94 ? -9.724 8.449 -4.611 1.00 97.00 94 THR A O 1
ATOM 762 N N . THR A 1 95 ? -11.376 8.571 -3.129 1.00 98.25 95 THR A N 1
ATOM 763 C CA . THR A 1 95 ? -10.637 7.966 -2.010 1.00 98.25 95 THR A CA 1
ATOM 764 C C . THR A 1 95 ? -11.213 6.580 -1.764 1.00 98.25 95 THR A C 1
ATOM 766 O O . THR A 1 95 ? -12.392 6.469 -1.418 1.00 98.25 95 THR A O 1
ATOM 769 N N . GLY A 1 96 ? -10.399 5.538 -1.892 1.00 98.50 96 GLY A N 1
ATOM 770 C CA . GLY A 1 96 ? -10.761 4.200 -1.439 1.00 98.50 96 GLY A CA 1
ATOM 771 C C . GLY A 1 96 ? -10.482 4.013 0.056 1.00 98.50 96 GLY A C 1
ATOM 772 O O . GLY A 1 96 ? -9.431 4.402 0.558 1.00 98.50 96 GLY A O 1
ATOM 773 N N . ILE A 1 97 ? -11.402 3.386 0.788 1.00 98.75 97 ILE A N 1
ATOM 774 C CA . ILE A 1 97 ? -11.197 2.941 2.174 1.00 98.75 97 ILE A CA 1
ATOM 775 C C . ILE A 1 97 ? -11.495 1.455 2.247 1.00 98.75 97 ILE A C 1
ATOM 777 O O . ILE A 1 97 ? -12.578 1.039 1.843 1.00 98.75 97 ILE A O 1
ATOM 781 N N . ALA A 1 98 ? -10.575 0.686 2.820 1.00 98.88 98 ALA A N 1
ATOM 782 C CA . ALA A 1 98 ? -10.739 -0.725 3.119 1.00 98.88 98 ALA A CA 1
ATOM 783 C C . ALA A 1 98 ? -10.351 -0.999 4.573 1.00 98.88 98 ALA A C 1
ATOM 785 O O . ALA A 1 98 ? -9.314 -0.534 5.034 1.00 98.88 98 ALA A O 1
ATOM 786 N N . TRP A 1 99 ? -11.152 -1.762 5.306 1.00 98.81 99 TRP A N 1
ATOM 787 C CA . TRP A 1 99 ? -10.818 -2.155 6.673 1.00 98.81 99 TRP A CA 1
ATOM 788 C C . TRP A 1 99 ? -11.207 -3.597 6.958 1.00 98.81 99 TRP A C 1
ATOM 790 O O . TRP A 1 99 ? -12.114 -4.146 6.329 1.00 98.81 99 TRP A O 1
ATOM 800 N N . SER A 1 100 ? -10.540 -4.174 7.951 1.00 98.50 100 SER A N 1
ATOM 801 C CA . SER A 1 100 ? -10.899 -5.442 8.579 1.00 98.50 100 SER A CA 1
ATOM 802 C C . SER A 1 100 ? -10.918 -5.275 10.094 1.00 98.50 100 SER A C 1
ATOM 804 O O . SER A 1 100 ? -10.094 -4.556 10.654 1.00 98.50 100 SER A O 1
ATOM 806 N N . ASN A 1 101 ? -11.858 -5.928 10.764 1.00 96.88 101 ASN A N 1
ATOM 807 C CA . ASN A 1 101 ? -11.914 -6.034 12.215 1.00 96.88 101 ASN A CA 1
ATOM 808 C C . ASN A 1 101 ? -12.581 -7.362 12.575 1.00 96.88 101 ASN A C 1
ATOM 810 O O . ASN A 1 101 ? -13.788 -7.545 12.383 1.00 96.88 101 ASN A O 1
ATOM 814 N N . GLY A 1 102 ? -11.794 -8.312 13.070 1.00 91.44 102 GLY A N 1
ATOM 815 C CA . GLY A 1 102 ? -12.307 -9.656 13.265 1.00 91.44 102 GLY A CA 1
ATOM 816 C C . GLY A 1 102 ? -12.568 -10.335 11.915 1.00 91.44 102 GLY A C 1
ATOM 817 O O . GLY A 1 102 ? -11.793 -10.239 10.964 1.00 91.44 102 GLY A O 1
ATOM 818 N N . ARG A 1 103 ? -13.755 -10.938 11.805 1.00 93.06 103 ARG A N 1
ATOM 819 C CA . ARG A 1 103 ? -14.287 -11.455 10.535 1.00 93.06 103 ARG A CA 1
ATOM 820 C C . ARG A 1 103 ? -14.955 -10.392 9.664 1.00 93.06 103 ARG A C 1
ATOM 822 O O . ARG A 1 103 ? -15.187 -10.650 8.490 1.00 93.06 103 ARG A O 1
ATOM 829 N N . ALA A 1 104 ? -15.278 -9.225 10.220 1.00 97.00 104 ALA A N 1
ATOM 830 C CA . ALA A 1 104 ? -15.935 -8.164 9.472 1.00 97.00 104 ALA A CA 1
ATOM 831 C C . ALA A 1 104 ? -14.917 -7.394 8.628 1.00 97.00 104 ALA A C 1
ATOM 833 O O . ALA A 1 104 ? -13.818 -7.084 9.089 1.00 97.00 104 ALA A O 1
ATOM 834 N N . PHE A 1 105 ? -15.303 -7.041 7.408 1.00 98.31 105 PHE A N 1
ATOM 835 C CA . PHE A 1 105 ? -14.504 -6.212 6.516 1.00 98.31 105 PHE A CA 1
ATOM 836 C C . PHE A 1 105 ? -15.403 -5.398 5.590 1.00 98.31 105 PHE A C 1
ATOM 838 O O . PHE A 1 105 ? -16.578 -5.718 5.392 1.00 98.31 105 PHE A O 1
ATOM 845 N N . LYS A 1 106 ? -14.854 -4.331 5.010 1.00 98.56 106 LYS A N 1
ATOM 846 C CA . LYS A 1 106 ? -15.547 -3.521 4.004 1.00 98.56 106 LYS A CA 1
ATOM 847 C C . LYS A 1 106 ? -14.544 -2.756 3.154 1.00 98.56 106 LYS A C 1
ATOM 849 O O . LYS A 1 106 ? -13.558 -2.268 3.697 1.00 98.56 106 LYS A O 1
ATOM 854 N N . ALA A 1 107 ? -14.860 -2.571 1.871 1.00 98.69 107 ALA A N 1
ATOM 855 C CA . ALA A 1 107 ? -14.249 -1.545 1.031 1.00 98.69 107 ALA A CA 1
ATOM 856 C C . ALA A 1 107 ? -15.302 -0.620 0.413 1.00 98.69 107 ALA A C 1
ATOM 858 O O . ALA A 1 107 ? -16.392 -1.053 0.027 1.00 98.69 107 ALA A O 1
ATOM 859 N N . THR A 1 108 ? -14.993 0.669 0.331 1.00 98.56 108 THR A N 1
ATOM 860 C CA . THR A 1 108 ? -15.894 1.685 -0.215 1.00 98.56 108 THR A CA 1
ATOM 861 C C . THR A 1 108 ? -15.134 2.886 -0.744 1.00 98.56 108 THR A C 1
ATOM 863 O O . THR A 1 108 ? -14.027 3.178 -0.298 1.00 98.56 108 THR A O 1
ATOM 866 N N . ASN A 1 109 ? -15.787 3.617 -1.639 1.00 98.44 109 ASN A N 1
ATOM 867 C CA . ASN A 1 109 ? -15.272 4.864 -2.180 1.00 98.44 109 ASN A CA 1
ATOM 868 C C . ASN A 1 109 ? -15.898 6.018 -1.411 1.00 98.44 109 ASN A C 1
ATOM 870 O O . ASN A 1 109 ? -17.071 5.968 -1.032 1.00 98.44 109 ASN A O 1
ATOM 874 N N . THR A 1 110 ? -15.119 7.062 -1.179 1.00 97.94 110 THR A N 1
ATOM 875 C CA . THR A 1 110 ? -15.560 8.272 -0.498 1.00 97.94 110 THR A CA 1
ATOM 876 C C . THR A 1 110 ? -14.717 9.467 -0.931 1.00 97.94 110 THR A C 1
ATOM 878 O O . THR A 1 110 ? -13.904 9.386 -1.850 1.00 97.94 110 THR A O 1
ATOM 881 N N . HIS A 1 111 ? -14.962 10.607 -0.304 1.00 97.44 111 HIS A N 1
ATOM 882 C CA . HIS A 1 111 ? -14.305 11.868 -0.600 1.00 97.44 111 HIS A CA 1
ATOM 883 C C . HIS A 1 111 ? -13.124 12.121 0.349 1.00 97.44 111 HIS A C 1
ATOM 885 O O . HIS A 1 111 ? -12.757 11.300 1.190 1.00 97.44 111 HIS A O 1
ATOM 891 N N . THR A 1 112 ? -12.506 13.286 0.198 1.00 95.88 112 THR A N 1
ATOM 892 C CA . THR A 1 112 ? -11.241 13.630 0.853 1.00 95.88 112 THR A CA 1
ATOM 893 C C . THR A 1 112 ? -11.390 14.108 2.296 1.00 95.88 112 THR A C 1
ATOM 895 O O . THR A 1 112 ? -10.420 14.100 3.047 1.00 95.88 112 THR A O 1
ATOM 898 N N . ASP A 1 113 ? -12.573 14.577 2.690 1.00 96.31 113 ASP A N 1
ATOM 899 C CA . ASP A 1 113 ? -12.810 15.132 4.022 1.00 96.31 113 ASP A CA 1
ATOM 900 C C . ASP A 1 113 ? -13.172 14.065 5.054 1.00 96.31 113 ASP A C 1
ATOM 902 O O . ASP A 1 113 ? -13.816 13.052 4.768 1.00 96.31 113 ASP A O 1
ATOM 906 N N . TRP A 1 114 ? -12.806 14.358 6.299 1.00 96.94 114 TRP A N 1
ATOM 907 C CA . TRP A 1 114 ? -13.045 13.485 7.438 1.00 96.94 114 TRP A CA 1
ATOM 908 C C . TRP A 1 114 ? -14.525 13.154 7.669 1.00 96.94 114 TRP A C 1
ATOM 910 O O . TRP A 1 114 ? -14.854 12.009 7.986 1.00 96.94 114 TRP A O 1
ATOM 920 N N . LEU A 1 115 ? -15.431 14.122 7.491 1.00 97.06 115 LEU A N 1
ATOM 921 C CA . LEU A 1 115 ? -16.861 13.916 7.736 1.00 97.06 115 LEU A CA 1
ATOM 922 C C . LEU A 1 115 ? -17.408 12.773 6.871 1.00 97.06 115 LEU A C 1
ATOM 924 O O . LEU A 1 115 ? -18.098 11.898 7.383 1.00 97.06 115 LEU A O 1
ATOM 928 N N . ARG A 1 116 ? -17.060 12.737 5.582 1.00 97.19 116 ARG A N 1
ATOM 929 C CA . ARG A 1 116 ? -17.472 11.652 4.678 1.00 97.19 116 ARG A CA 1
ATOM 930 C C . ARG A 1 116 ? -16.660 10.366 4.865 1.00 97.19 116 ARG A C 1
ATOM 932 O O . ARG A 1 116 ? -17.212 9.281 4.707 1.00 97.19 116 ARG A O 1
ATOM 939 N N . ARG A 1 117 ? -15.379 10.446 5.240 1.00 97.06 117 ARG A N 1
ATOM 940 C CA . ARG A 1 117 ? -14.540 9.257 5.508 1.00 97.06 117 ARG A CA 1
ATOM 941 C C . ARG A 1 117 ? -14.994 8.484 6.745 1.00 97.06 117 ARG A C 1
ATOM 943 O O . ARG A 1 117 ? -15.162 7.269 6.684 1.00 97.06 117 ARG A O 1
ATOM 950 N N . SER A 1 118 ? -15.240 9.191 7.844 1.00 97.31 118 SER A N 1
ATOM 951 C CA . SER A 1 118 ? -15.646 8.616 9.133 1.00 97.31 118 SER A CA 1
ATOM 952 C C . SER A 1 118 ? -16.948 7.813 9.065 1.00 97.31 118 SER A C 1
ATOM 954 O O . SER A 1 118 ? -17.076 6.814 9.761 1.00 97.31 118 SER A O 1
ATOM 956 N N . GLN A 1 119 ? -17.873 8.154 8.161 1.00 97.69 119 GLN A N 1
ATOM 957 C CA . GLN A 1 119 ? -19.110 7.387 7.925 1.00 97.69 119 GLN A CA 1
ATOM 958 C C . GLN A 1 119 ? -18.858 5.953 7.427 1.00 97.69 119 GLN A C 1
ATOM 960 O O . GLN A 1 119 ? -19.746 5.101 7.474 1.00 97.69 119 GLN A O 1
ATOM 965 N N . HIS A 1 120 ? -17.656 5.679 6.921 1.00 97.75 120 HIS A N 1
ATOM 966 C CA . HIS A 1 120 ? -17.267 4.386 6.371 1.00 97.75 120 HIS A CA 1
ATOM 967 C C . HIS A 1 120 ? -16.299 3.602 7.255 1.00 97.75 120 HIS A C 1
ATOM 969 O O . HIS A 1 120 ? -16.011 2.443 6.948 1.00 97.75 120 HIS A O 1
ATOM 975 N N . ILE A 1 121 ? -15.830 4.212 8.341 1.00 97.69 121 ILE A N 1
ATOM 976 C CA . ILE A 1 121 ? -14.915 3.617 9.308 1.00 97.69 121 ILE A CA 1
ATOM 977 C C . ILE A 1 121 ? -15.722 3.276 10.572 1.00 97.69 121 ILE A C 1
ATOM 979 O O . ILE A 1 121 ? -16.490 4.113 11.043 1.00 97.69 121 ILE A O 1
ATOM 983 N N . PRO A 1 122 ? -15.589 2.071 11.152 1.00 96.69 122 PRO A N 1
ATOM 984 C CA . PRO A 1 122 ? -16.293 1.731 12.385 1.00 96.69 122 PRO A CA 1
ATOM 985 C C . PRO A 1 122 ? -15.904 2.674 13.541 1.00 96.69 122 PRO A C 1
ATOM 987 O O . PRO A 1 122 ? -14.753 2.694 13.971 1.00 96.69 122 PRO A O 1
ATOM 990 N N . ALA A 1 123 ? -16.874 3.432 14.065 1.00 91.44 123 ALA A N 1
ATOM 991 C CA . ALA A 1 123 ? -16.641 4.578 14.956 1.00 91.44 123 ALA A CA 1
ATOM 992 C C . ALA A 1 123 ? -15.888 4.267 16.266 1.00 91.44 123 ALA A C 1
ATOM 994 O O . ALA A 1 123 ? -15.264 5.152 16.840 1.00 91.44 123 ALA A O 1
ATOM 995 N N . SER A 1 124 ? -15.947 3.025 16.750 1.00 91.88 124 SER A N 1
ATOM 996 C CA . SER A 1 124 ? -15.308 2.598 18.005 1.00 91.88 124 SER A CA 1
ATOM 997 C C . SER A 1 124 ? -14.123 1.655 17.786 1.00 91.88 124 SER A C 1
ATOM 999 O O . SER A 1 124 ? -13.722 0.954 18.711 1.00 91.88 124 SER A O 1
ATOM 1001 N N . THR A 1 125 ? -13.596 1.572 16.561 1.00 96.75 125 THR A N 1
ATOM 1002 C CA . THR A 1 125 ? -12.456 0.701 16.253 1.00 96.75 125 THR A CA 1
ATOM 1003 C C . THR A 1 125 ? -11.145 1.465 16.328 1.00 96.75 125 THR A C 1
ATOM 1005 O O . THR A 1 125 ? -10.967 2.487 15.670 1.00 96.75 125 THR A O 1
ATOM 1008 N N . THR A 1 126 ? -10.215 0.901 17.091 1.00 96.81 126 THR A N 1
ATOM 1009 C CA . THR A 1 126 ? -8.803 1.273 17.075 1.00 96.81 126 THR A CA 1
ATOM 1010 C C . THR A 1 126 ? -8.058 0.287 16.179 1.00 96.81 126 THR A C 1
ATOM 1012 O O . THR A 1 126 ? -8.192 -0.923 16.352 1.00 96.81 126 THR A O 1
ATOM 1015 N N . PHE A 1 127 ? -7.284 0.786 15.220 1.00 97.38 127 PHE A N 1
ATOM 1016 C CA . PHE A 1 127 ? -6.565 -0.023 14.239 1.00 97.38 127 PHE A CA 1
ATOM 1017 C C . PHE A 1 127 ? -5.117 -0.239 14.654 1.00 97.38 127 PHE A C 1
ATOM 1019 O O . PHE A 1 127 ? -4.392 0.715 14.930 1.00 97.38 127 PHE A O 1
ATOM 1026 N N . SER A 1 128 ? -4.666 -1.491 14.634 1.00 96.25 128 SER A N 1
ATOM 1027 C CA . SER A 1 128 ? -3.285 -1.837 14.970 1.00 96.25 128 SER A CA 1
ATOM 1028 C C . SER A 1 128 ? -2.290 -1.315 13.939 1.00 96.25 128 SER A C 1
ATOM 1030 O O . SER A 1 128 ? -1.187 -0.938 14.314 1.00 96.25 128 SER A O 1
ATOM 1032 N N . VAL A 1 129 ? -2.671 -1.281 12.657 1.00 97.12 129 VAL A N 1
ATOM 1033 C CA . VAL A 1 129 ? -1.892 -0.645 11.587 1.00 97.12 129 VAL A CA 1
ATOM 1034 C C . VAL A 1 129 ? -2.832 0.050 10.605 1.00 97.12 129 VAL A C 1
ATOM 1036 O O . VAL A 1 129 ? -3.849 -0.517 10.196 1.00 97.12 129 VAL A O 1
ATOM 1039 N N . ILE A 1 130 ? -2.461 1.266 10.205 1.00 98.19 130 ILE A N 1
ATOM 1040 C CA . ILE A 1 130 ? -3.113 2.038 9.148 1.00 98.19 130 ILE A CA 1
ATOM 1041 C C . ILE A 1 130 ? -2.113 2.225 8.007 1.00 98.19 130 ILE A C 1
ATOM 1043 O O . ILE A 1 130 ? -1.026 2.756 8.217 1.00 98.19 130 ILE A O 1
ATOM 1047 N N . ALA A 1 131 ? -2.470 1.817 6.796 1.00 98.31 131 ALA A N 1
ATOM 1048 C CA . ALA A 1 131 ? -1.664 2.036 5.602 1.00 98.31 131 ALA A CA 1
ATOM 1049 C C . ALA A 1 131 ? -2.330 3.062 4.681 1.00 98.31 131 ALA A C 1
ATOM 1051 O O . ALA A 1 131 ? -3.527 2.971 4.414 1.00 98.31 131 ALA A O 1
ATOM 1052 N N . ILE A 1 132 ? -1.554 4.028 4.193 1.00 98.50 132 ILE A N 1
ATOM 1053 C CA . ILE A 1 132 ? -2.037 5.144 3.367 1.00 98.50 132 ILE A CA 1
ATOM 1054 C C . ILE A 1 132 ? -1.281 5.144 2.035 1.00 98.50 132 ILE A C 1
ATOM 1056 O O . ILE A 1 132 ? -0.051 5.147 2.055 1.00 98.50 132 ILE A O 1
ATOM 1060 N N . ASP A 1 133 ? -1.986 5.156 0.898 1.00 97.81 133 ASP A N 1
ATOM 1061 C CA . ASP A 1 133 ? -1.371 5.354 -0.422 1.00 97.81 133 ASP A CA 1
ATOM 1062 C C . ASP A 1 133 ? -0.956 6.809 -0.589 1.00 97.81 133 ASP A C 1
ATOM 1064 O O . ASP A 1 133 ? -1.768 7.703 -0.824 1.00 97.81 133 ASP A O 1
ATOM 1068 N N . GLY A 1 134 ? 0.337 7.050 -0.463 1.00 95.69 134 GLY A N 1
ATOM 1069 C CA . GLY A 1 134 ? 0.928 8.318 -0.823 1.00 95.69 134 GLY A CA 1
ATOM 1070 C C . GLY A 1 134 ? 2.140 8.649 0.033 1.00 95.69 134 GLY A C 1
ATOM 1071 O O . GLY A 1 134 ? 2.330 8.071 1.103 1.00 95.69 134 GLY A O 1
ATOM 1072 N N . PRO A 1 135 ? 2.970 9.603 -0.421 1.00 96.56 135 PRO A N 1
ATOM 1073 C CA . PRO A 1 135 ? 4.187 9.968 0.280 1.00 96.56 135 PRO A CA 1
ATOM 1074 C C . PRO A 1 135 ? 3.909 10.437 1.705 1.00 96.56 135 PRO A C 1
ATOM 1076 O O . PRO A 1 135 ? 3.361 11.520 1.924 1.00 96.56 135 PRO A O 1
ATOM 1079 N N . LEU A 1 136 ? 4.362 9.654 2.674 1.00 95.94 136 LEU A N 1
ATOM 1080 C CA . LEU A 1 136 ? 4.451 10.045 4.063 1.00 95.94 136 LEU A CA 1
ATOM 1081 C C . LEU A 1 136 ? 5.910 10.398 4.357 1.00 95.94 136 LEU A C 1
ATOM 1083 O O . LEU A 1 136 ? 6.863 9.707 3.995 1.00 95.94 136 LEU A O 1
ATOM 1087 N N . VAL A 1 137 ? 6.088 11.530 5.020 1.00 94.69 137 VAL A N 1
ATOM 1088 C CA . VAL A 1 137 ? 7.396 12.037 5.433 1.00 94.69 137 VAL A CA 1
ATOM 1089 C C . VAL A 1 137 ? 7.304 12.543 6.870 1.00 94.69 137 VAL A C 1
ATOM 1091 O O . VAL A 1 137 ? 6.197 12.885 7.320 1.00 94.69 137 VAL A O 1
ATOM 1094 N N . PRO A 1 138 ? 8.431 12.631 7.597 1.00 91.94 138 PRO A N 1
ATOM 1095 C CA . PRO A 1 138 ? 8.460 13.261 8.912 1.00 91.94 138 PRO A CA 1
ATOM 1096 C C . PRO A 1 138 ? 7.832 14.663 8.891 1.00 91.94 138 PRO A C 1
ATOM 1098 O O . PRO A 1 138 ? 7.973 15.407 7.912 1.00 91.94 138 PRO A O 1
ATOM 1101 N N . LEU A 1 139 ? 7.127 15.029 9.964 1.00 90.25 139 LEU A N 1
ATOM 1102 C CA . LEU A 1 139 ? 6.540 16.366 10.106 1.00 90.25 139 LEU A CA 1
ATOM 1103 C C . LEU A 1 139 ? 7.626 17.446 9.980 1.00 90.25 139 LEU A C 1
ATOM 1105 O O . LEU A 1 139 ? 8.735 17.280 10.479 1.00 90.25 139 LEU A O 1
ATOM 1109 N N . GLY A 1 140 ? 7.311 18.542 9.288 1.00 90.62 140 GLY A N 1
ATOM 1110 C CA . GLY A 1 140 ? 8.258 19.637 9.039 1.00 90.62 140 GLY A CA 1
ATOM 1111 C C . GLY A 1 140 ? 9.249 19.403 7.890 1.00 90.62 140 GLY A C 1
ATOM 1112 O O . GLY A 1 140 ? 10.042 20.290 7.588 1.00 90.62 140 GLY A O 1
ATOM 1113 N N . SER A 1 141 ? 9.200 18.252 7.211 1.00 93.88 141 SER A N 1
ATOM 1114 C CA . SER A 1 141 ? 10.034 17.996 6.029 1.00 93.88 141 SER A CA 1
ATOM 1115 C C . SER A 1 141 ? 9.770 19.003 4.904 1.00 93.88 141 SER A C 1
ATOM 1117 O O . SER A 1 141 ? 8.616 19.288 4.580 1.00 93.88 141 SER A O 1
ATOM 1119 N N . ALA A 1 142 ? 10.824 19.464 4.225 1.00 94.69 142 ALA A N 1
ATOM 1120 C CA . ALA A 1 142 ? 10.713 20.403 3.106 1.00 94.69 142 ALA A CA 1
ATOM 1121 C C . ALA A 1 142 ? 9.936 19.816 1.909 1.00 94.69 142 ALA A C 1
ATOM 1123 O O . ALA A 1 142 ? 10.051 18.625 1.600 1.00 94.69 142 ALA A O 1
ATOM 1124 N N . ASP A 1 143 ? 9.184 20.650 1.184 1.00 91.62 143 ASP A N 1
ATOM 1125 C CA . ASP A 1 143 ? 8.471 20.259 -0.050 1.00 91.62 143 ASP A CA 1
ATOM 1126 C C . ASP A 1 143 ? 9.431 19.806 -1.167 1.00 91.62 143 ASP A C 1
ATOM 1128 O O . ASP A 1 143 ? 9.031 19.067 -2.063 1.00 91.62 143 ASP A O 1
ATOM 1132 N N . SER A 1 144 ? 10.699 20.223 -1.111 1.00 94.69 144 SER A N 1
ATOM 1133 C CA . SER A 1 144 ? 11.767 19.846 -2.047 1.00 94.69 144 SER A CA 1
ATOM 1134 C C . SER A 1 144 ? 12.495 18.546 -1.685 1.00 94.69 144 SER A C 1
ATOM 1136 O O . SER A 1 144 ? 13.428 18.168 -2.389 1.00 94.69 144 SER A O 1
ATOM 1138 N N . LEU A 1 145 ? 12.111 17.878 -0.591 1.00 95.81 145 LEU A N 1
ATOM 1139 C CA . LEU A 1 145 ? 12.810 16.698 -0.086 1.00 95.81 145 LEU A CA 1
ATOM 1140 C C . LEU A 1 145 ? 12.850 15.564 -1.123 1.00 95.81 145 LEU A C 1
ATOM 1142 O O . LEU A 1 145 ? 11.823 14.984 -1.471 1.00 95.81 145 LEU A O 1
ATOM 1146 N N . ASP A 1 146 ? 14.059 15.208 -1.550 1.00 94.25 146 ASP A N 1
ATOM 1147 C CA . ASP A 1 146 ? 14.314 14.069 -2.427 1.00 94.25 146 ASP A CA 1
ATOM 1148 C C . ASP A 1 146 ? 14.539 12.786 -1.606 1.00 94.25 146 ASP A C 1
ATOM 1150 O O . ASP A 1 146 ? 15.558 12.617 -0.922 1.00 94.25 146 ASP A O 1
ATOM 1154 N N . ARG A 1 147 ? 13.566 11.873 -1.660 1.00 96.62 147 ARG A N 1
ATOM 1155 C CA . ARG A 1 147 ? 13.471 10.708 -0.768 1.00 96.62 147 ARG A CA 1
ATOM 1156 C C . ARG A 1 147 ? 14.292 9.528 -1.287 1.00 96.62 147 ARG A C 1
ATOM 1158 O O . ARG A 1 147 ? 14.274 9.203 -2.476 1.00 96.62 147 ARG A O 1
ATOM 1165 N N . LEU A 1 148 ? 14.988 8.824 -0.390 1.00 96.25 148 LEU A N 1
ATOM 1166 C CA . LEU A 1 148 ? 15.806 7.668 -0.773 1.00 96.25 148 LEU A CA 1
ATOM 1167 C C . LEU A 1 148 ? 14.976 6.534 -1.387 1.00 96.25 148 LEU A C 1
ATOM 1169 O O . LEU A 1 148 ? 15.386 5.974 -2.406 1.00 96.25 148 LEU A O 1
ATOM 1173 N N . CYS A 1 149 ? 13.816 6.227 -0.801 1.00 96.38 149 CYS A N 1
ATOM 1174 C CA . CYS A 1 149 ? 12.889 5.219 -1.315 1.00 96.38 149 CYS A CA 1
ATOM 1175 C C . CYS A 1 149 ? 12.471 5.524 -2.766 1.00 96.38 149 CYS A C 1
ATOM 1177 O O . CYS A 1 149 ? 12.559 4.660 -3.636 1.00 96.38 149 CYS A O 1
ATOM 1179 N N . GLU A 1 150 ? 12.144 6.780 -3.079 1.00 97.19 150 GLU A N 1
ATOM 1180 C CA . GLU A 1 150 ? 11.800 7.211 -4.436 1.00 97.19 150 GLU A CA 1
ATOM 1181 C C . GLU A 1 150 ? 12.979 7.046 -5.400 1.00 97.19 150 GLU A C 1
ATOM 1183 O O . GLU A 1 150 ? 12.831 6.424 -6.456 1.00 97.19 150 GLU A O 1
ATOM 1188 N N . ARG A 1 151 ? 14.180 7.511 -5.023 1.00 96.00 151 ARG A N 1
ATOM 1189 C CA . ARG A 1 151 ? 15.398 7.352 -5.838 1.00 96.00 151 ARG A CA 1
ATOM 1190 C C . ARG A 1 151 ? 15.711 5.894 -6.178 1.00 96.00 151 ARG A C 1
ATOM 1192 O O . ARG A 1 151 ? 16.244 5.630 -7.261 1.00 96.00 151 ARG A O 1
ATOM 1199 N N . MET A 1 152 ? 15.410 4.962 -5.272 1.00 96.06 152 MET A N 1
ATOM 1200 C CA . MET A 1 152 ? 15.575 3.526 -5.511 1.00 96.06 152 MET A CA 1
ATOM 1201 C C . MET A 1 152 ? 14.583 2.988 -6.549 1.00 96.06 152 MET A C 1
ATOM 1203 O O . MET A 1 152 ? 14.946 2.092 -7.309 1.00 96.06 152 MET A O 1
ATOM 1207 N N . PHE A 1 153 ? 13.374 3.545 -6.633 1.00 97.06 153 PHE A N 1
ATOM 1208 C CA . PHE A 1 153 ? 12.294 3.035 -7.487 1.00 97.06 153 PHE A CA 1
ATOM 1209 C C . PHE A 1 153 ? 12.091 3.810 -8.802 1.00 97.06 153 PHE A C 1
ATOM 1211 O O . PHE A 1 153 ? 11.324 3.380 -9.663 1.00 97.06 153 PHE A O 1
ATOM 1218 N N . ILE A 1 154 ? 12.807 4.915 -9.032 1.00 95.62 154 ILE A N 1
ATOM 1219 C CA . ILE A 1 154 ? 12.786 5.631 -10.324 1.00 95.62 154 ILE A CA 1
ATOM 1220 C C . ILE A 1 154 ? 13.866 5.183 -11.321 1.00 95.62 154 ILE A C 1
ATOM 1222 O O . ILE A 1 154 ? 14.074 5.858 -12.329 1.00 95.62 154 ILE A O 1
ATOM 1226 N N . ARG A 1 155 ? 14.572 4.075 -11.059 1.00 93.88 155 ARG A N 1
ATOM 1227 C CA . ARG A 1 155 ? 15.708 3.597 -11.868 1.00 93.88 155 ARG A CA 1
ATOM 1228 C C . ARG A 1 155 ? 15.508 2.163 -12.352 1.00 93.88 155 ARG A C 1
ATOM 1230 O O . ARG A 1 155 ? 14.908 1.343 -11.656 1.00 93.88 155 ARG A O 1
ATOM 1237 N N . GLY A 1 156 ? 16.096 1.842 -13.504 1.00 94.94 156 GLY A N 1
ATOM 1238 C CA . GLY A 1 156 ? 16.168 0.474 -14.022 1.00 94.94 156 GLY A CA 1
ATOM 1239 C C . GLY A 1 156 ? 14.786 -0.154 -14.211 1.00 94.94 156 GLY A C 1
ATOM 1240 O O . GLY A 1 156 ? 13.856 0.513 -14.661 1.00 94.94 156 GLY A O 1
ATOM 1241 N N . ALA A 1 157 ? 14.639 -1.426 -13.833 1.00 95.69 157 ALA A N 1
ATOM 1242 C CA . ALA A 1 157 ? 13.382 -2.159 -13.989 1.00 95.69 157 ALA A CA 1
ATOM 1243 C C . ALA A 1 157 ? 12.203 -1.511 -13.238 1.00 95.69 157 ALA A C 1
ATOM 1245 O O . ALA A 1 157 ? 11.081 -1.516 -13.740 1.00 95.69 157 ALA A O 1
ATOM 1246 N N . PHE A 1 158 ? 12.436 -0.891 -12.075 1.00 96.62 158 PHE A N 1
ATOM 1247 C CA . PHE A 1 158 ? 11.365 -0.207 -11.344 1.00 96.62 158 PHE A CA 1
ATOM 1248 C C . PHE A 1 158 ? 10.789 0.977 -12.128 1.00 96.62 158 PHE A C 1
ATOM 1250 O O . PHE A 1 158 ? 9.575 1.179 -12.118 1.00 96.62 158 PHE A O 1
ATOM 1257 N N . GLN A 1 159 ? 11.620 1.699 -12.887 1.00 94.06 159 GLN A N 1
ATOM 1258 C CA . GLN A 1 159 ? 11.192 2.863 -13.665 1.00 94.06 159 GLN A CA 1
ATOM 1259 C C . GLN A 1 159 ? 10.116 2.518 -14.707 1.00 94.06 159 GLN A C 1
ATOM 1261 O O . GLN A 1 159 ? 9.188 3.299 -14.921 1.00 94.06 159 GLN A O 1
ATOM 1266 N N . SER A 1 160 ? 10.220 1.361 -15.358 1.00 91.50 160 SER A N 1
ATOM 1267 C CA . SER A 1 160 ? 9.225 0.913 -16.337 1.00 91.50 160 SER A CA 1
ATOM 1268 C C . SER A 1 160 ? 8.075 0.144 -15.681 1.00 91.50 160 SER A C 1
ATOM 1270 O O . SER A 1 160 ? 6.926 0.282 -16.105 1.00 91.50 160 SER A O 1
ATOM 1272 N N . ARG A 1 161 ? 8.333 -0.605 -14.600 1.00 93.94 161 ARG A N 1
ATOM 1273 C CA . ARG A 1 161 ? 7.365 -1.551 -14.016 1.00 93.94 161 ARG A CA 1
ATOM 1274 C C . ARG A 1 161 ? 6.484 -0.958 -12.923 1.00 93.94 161 ARG A C 1
ATOM 1276 O O . ARG A 1 161 ? 5.276 -1.141 -12.985 1.00 93.94 161 ARG A O 1
ATOM 1283 N N . CYS A 1 162 ? 7.014 -0.142 -12.018 1.00 92.56 162 CYS A N 1
ATOM 1284 C CA . CYS A 1 162 ? 6.249 0.381 -10.877 1.00 92.56 162 CYS A CA 1
ATOM 1285 C C . CYS A 1 162 ? 6.829 1.688 -10.306 1.00 92.56 162 CYS A C 1
ATOM 1287 O O . CYS A 1 162 ? 6.995 1.839 -9.099 1.00 92.56 162 CYS A O 1
ATOM 1289 N N . LYS A 1 163 ? 7.171 2.632 -11.186 1.00 92.50 163 LYS A N 1
ATOM 1290 C CA . LYS A 1 163 ? 7.738 3.932 -10.811 1.00 92.50 163 LYS A CA 1
ATOM 1291 C C . LYS A 1 163 ? 6.784 4.744 -9.916 1.00 92.50 163 LYS A C 1
ATOM 1293 O O . LYS A 1 163 ? 5.619 4.887 -10.294 1.00 92.50 163 LYS A O 1
ATOM 1298 N N . PRO A 1 164 ? 7.269 5.342 -8.813 1.00 92.00 164 PRO A N 1
ATOM 1299 C CA . PRO A 1 164 ? 6.480 6.260 -7.999 1.00 92.00 164 PRO A CA 1
ATOM 1300 C C . PRO A 1 164 ? 6.315 7.623 -8.674 1.00 92.00 164 PRO A C 1
ATOM 1302 O O . PRO A 1 164 ? 7.154 8.062 -9.471 1.00 92.00 164 PRO A O 1
ATOM 1305 N N . GLY A 1 165 ? 5.248 8.330 -8.302 1.00 89.50 165 GLY A N 1
ATOM 1306 C CA . GLY A 1 165 ? 5.215 9.783 -8.432 1.00 89.50 165 GLY A CA 1
ATOM 1307 C C . GLY A 1 165 ? 6.214 10.390 -7.446 1.00 89.50 165 GLY A C 1
ATOM 1308 O O . GLY A 1 165 ? 6.216 10.023 -6.278 1.00 89.50 165 GLY A O 1
ATOM 1309 N N . LEU A 1 166 ? 7.085 11.282 -7.915 1.00 94.06 166 LEU A N 1
ATOM 1310 C CA . LEU A 1 166 ? 8.087 11.918 -7.059 1.00 94.06 166 LEU A CA 1
ATOM 1311 C C . LEU A 1 166 ? 7.425 12.962 -6.159 1.00 94.06 166 LEU A C 1
ATOM 1313 O O . LEU A 1 166 ? 6.852 13.927 -6.661 1.00 94.06 166 LEU A O 1
ATOM 1317 N N . SER A 1 167 ? 7.530 12.795 -4.843 1.00 95.12 167 SER A N 1
ATOM 1318 C CA . SER A 1 167 ? 6.806 13.615 -3.859 1.00 95.12 167 SER A CA 1
ATOM 1319 C C . SER A 1 167 ? 7.214 15.088 -3.813 1.00 95.12 167 SER A C 1
ATOM 1321 O O . SER A 1 167 ? 6.505 15.910 -3.235 1.00 95.12 167 SER A O 1
ATOM 1323 N N . HIS A 1 168 ? 8.344 15.438 -4.426 1.00 94.00 168 HIS A N 1
ATOM 1324 C CA . HIS A 1 168 ? 8.859 16.802 -4.459 1.00 94.00 168 HIS A CA 1
ATOM 1325 C C . HIS A 1 168 ? 8.505 17.567 -5.744 1.00 94.00 168 HIS A C 1
ATOM 1327 O O . HIS A 1 168 ? 8.818 18.756 -5.842 1.00 94.00 168 HIS A O 1
ATOM 1333 N N . ILE A 1 169 ? 7.821 16.951 -6.722 1.00 93.19 169 ILE A N 1
ATOM 1334 C CA . ILE A 1 169 ? 7.468 17.599 -7.999 1.00 93.19 169 ILE A CA 1
ATOM 1335 C C . ILE A 1 169 ? 6.049 17.280 -8.485 1.00 93.19 169 ILE A C 1
ATOM 1337 O O . ILE A 1 169 ? 5.547 16.166 -8.339 1.00 93.19 169 ILE A O 1
ATOM 1341 N N . GLY A 1 170 ? 5.431 18.264 -9.149 1.00 92.19 170 GLY A N 1
ATOM 1342 C CA . GLY A 1 170 ? 4.149 18.124 -9.849 1.00 92.19 170 GLY A CA 1
ATOM 1343 C C . GLY A 1 170 ? 3.074 17.416 -9.020 1.00 92.19 170 GLY A C 1
ATOM 1344 O O . GLY A 1 170 ? 2.922 17.681 -7.831 1.00 92.19 170 GLY A O 1
ATOM 1345 N N . TYR A 1 171 ? 2.386 16.463 -9.652 1.00 90.88 171 TYR A N 1
ATOM 1346 C CA . TYR A 1 171 ? 1.326 15.652 -9.041 1.00 90.88 171 TYR A CA 1
ATOM 1347 C C . TYR A 1 171 ? 1.759 14.925 -7.756 1.00 90.88 171 TYR A C 1
ATOM 1349 O O . TYR A 1 171 ? 0.956 14.751 -6.845 1.00 90.88 171 TYR A O 1
ATOM 1357 N N . GLY A 1 172 ? 3.029 14.512 -7.645 1.00 94.00 172 GLY A N 1
ATOM 1358 C CA . GLY A 1 172 ? 3.509 13.821 -6.446 1.00 94.00 172 GLY A CA 1
ATOM 1359 C C . GLY A 1 172 ? 3.522 14.719 -5.206 1.00 94.00 172 GLY A C 1
ATOM 1360 O O . GLY A 1 172 ? 3.328 14.223 -4.098 1.00 94.00 172 GLY A O 1
ATOM 1361 N N . ARG A 1 173 ? 3.666 16.041 -5.381 1.00 94.75 173 ARG A N 1
ATOM 1362 C CA . ARG A 1 173 ? 3.564 17.009 -4.279 1.00 94.75 173 ARG A CA 1
ATOM 1363 C C . ARG A 1 173 ? 2.132 17.134 -3.764 1.00 94.75 173 ARG A C 1
ATOM 1365 O O . ARG A 1 173 ? 1.924 17.196 -2.555 1.00 94.75 173 ARG A O 1
ATOM 1372 N N . ASP A 1 174 ? 1.155 17.134 -4.665 1.00 94.44 174 ASP A N 1
ATOM 1373 C CA . ASP A 1 174 ? -0.261 17.168 -4.287 1.00 94.44 174 ASP A CA 1
ATOM 1374 C C . ASP A 1 174 ? -0.660 15.877 -3.562 1.00 94.44 174 ASP A C 1
ATOM 1376 O O . ASP A 1 174 ? -1.290 15.938 -2.506 1.00 94.44 174 ASP A O 1
ATOM 1380 N N . LEU A 1 175 ? -0.194 14.722 -4.053 1.00 95.38 175 LEU A N 1
ATOM 1381 C CA . LEU A 1 175 ? -0.401 13.435 -3.388 1.00 95.38 175 LEU A CA 1
ATOM 1382 C C . LEU A 1 175 ? 0.237 13.401 -1.991 1.00 95.38 175 LEU A C 1
ATOM 1384 O O . LEU A 1 175 ? -0.405 12.967 -1.041 1.00 95.38 175 LEU A O 1
ATOM 1388 N N . ARG A 1 176 ? 1.461 13.925 -1.829 1.00 96.25 176 ARG A N 1
ATOM 1389 C CA . ARG A 1 176 ? 2.119 14.055 -0.516 1.00 96.25 176 ARG A CA 1
ATOM 1390 C C . ARG A 1 176 ? 1.288 14.884 0.465 1.00 96.25 176 ARG A C 1
ATOM 1392 O O . ARG A 1 176 ? 1.151 14.507 1.626 1.00 96.25 176 ARG A O 1
ATOM 1399 N N . ARG A 1 177 ? 0.734 16.018 0.022 1.00 95.50 177 ARG A N 1
ATOM 1400 C CA . ARG A 1 177 ? -0.115 16.874 0.872 1.00 95.50 177 ARG A CA 1
ATOM 1401 C C . ARG A 1 177 ? -1.407 16.166 1.264 1.00 95.50 177 ARG A C 1
ATOM 1403 O O . ARG A 1 177 ? -1.764 16.182 2.436 1.00 95.50 177 ARG A O 1
ATOM 1410 N N . ALA A 1 178 ? -2.063 15.504 0.313 1.00 96.38 178 ALA A N 1
ATOM 1411 C CA . ALA A 1 178 ? -3.284 14.748 0.572 1.00 96.38 178 ALA A CA 1
ATOM 1412 C C . ALA A 1 178 ? -3.042 13.549 1.508 1.00 96.38 178 ALA A C 1
ATOM 1414 O O . ALA A 1 178 ? -3.865 13.271 2.382 1.00 96.38 178 ALA A O 1
ATOM 1415 N N . ALA A 1 179 ? -1.903 12.863 1.374 1.00 96.81 179 ALA A N 1
ATOM 1416 C CA . ALA A 1 179 ? -1.506 11.778 2.267 1.00 96.81 179 ALA A CA 1
ATOM 1417 C C . ALA A 1 179 ? -1.223 12.294 3.685 1.00 96.81 179 ALA A C 1
ATOM 1419 O O . ALA A 1 179 ? -1.689 11.699 4.654 1.00 96.81 179 ALA A O 1
ATOM 1420 N N . ALA A 1 180 ? -0.543 13.440 3.815 1.00 96.00 180 ALA A N 1
ATOM 1421 C CA . ALA A 1 180 ? -0.332 14.093 5.105 1.00 96.00 180 ALA A CA 1
ATOM 1422 C C . ALA A 1 180 ? -1.658 14.506 5.764 1.00 96.00 180 ALA A C 1
ATOM 1424 O O . ALA A 1 180 ? -1.877 14.175 6.924 1.00 96.00 180 ALA A O 1
ATOM 1425 N N . GLU A 1 181 ? -2.565 15.155 5.025 1.00 96.25 181 GLU A N 1
ATOM 1426 C CA . GLU A 1 181 ? -3.903 15.506 5.522 1.00 96.25 181 GLU A CA 1
ATOM 1427 C C . GLU A 1 181 ? -4.672 14.256 5.972 1.00 96.25 181 GLU A C 1
ATOM 1429 O O . GLU A 1 181 ? -5.253 14.232 7.054 1.00 96.25 181 GLU A O 1
ATOM 1434 N N . THR A 1 182 ? -4.626 13.187 5.174 1.00 97.38 182 THR A N 1
ATOM 1435 C CA . THR A 1 182 ? -5.254 11.902 5.507 1.00 97.38 182 THR A CA 1
ATOM 1436 C C . THR A 1 182 ? -4.682 11.313 6.792 1.00 97.38 182 THR A C 1
ATOM 1438 O O . THR A 1 182 ? -5.452 10.877 7.642 1.00 97.38 182 THR A O 1
ATOM 1441 N N . ALA A 1 183 ? -3.358 11.339 6.968 1.00 96.56 183 ALA A N 1
ATOM 1442 C CA . ALA A 1 183 ? -2.710 10.850 8.179 1.00 96.56 183 ALA A CA 1
ATOM 1443 C C . ALA A 1 183 ? -3.184 11.615 9.424 1.00 96.56 183 ALA A C 1
ATOM 1445 O O . ALA A 1 183 ? -3.539 10.981 10.415 1.00 96.56 183 ALA A O 1
ATOM 1446 N N . GLU A 1 184 ? -3.271 12.948 9.362 1.00 96.06 184 GLU A N 1
ATOM 1447 C CA . GLU A 1 184 ? -3.779 13.757 10.481 1.00 96.06 184 GLU A CA 1
ATOM 1448 C C . GLU A 1 184 ? -5.257 13.467 10.783 1.00 96.06 184 GLU A C 1
ATOM 1450 O O . GLU A 1 184 ? -5.654 13.393 11.946 1.00 96.06 184 GLU A O 1
ATOM 1455 N N . GLN A 1 185 ? -6.076 13.230 9.755 1.00 96.50 185 GLN A N 1
ATOM 1456 C CA . GLN A 1 185 ? -7.480 12.866 9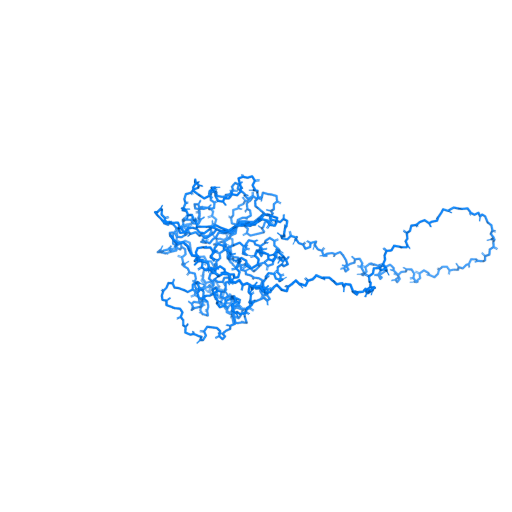.946 1.00 96.50 185 GLN A CA 1
ATOM 1457 C C . GLN A 1 185 ? -7.646 11.519 10.663 1.00 96.50 185 GLN A C 1
ATOM 1459 O O . GLN A 1 185 ? -8.595 11.374 11.422 1.00 96.50 185 GLN A O 1
ATOM 1464 N N . VAL A 1 186 ? -6.755 10.543 10.455 1.00 96.50 186 VAL A N 1
ATOM 1465 C CA . VAL A 1 186 ? -6.928 9.166 10.969 1.00 96.50 186 VAL A CA 1
ATOM 1466 C C . VAL A 1 186 ? -6.011 8.802 12.133 1.00 96.50 186 VAL A C 1
ATOM 1468 O O . VAL A 1 186 ? -6.160 7.725 12.703 1.00 96.50 186 VAL A O 1
ATOM 1471 N N . VAL A 1 187 ? -5.085 9.679 12.535 1.00 95.44 187 VAL A N 1
ATOM 1472 C CA . VAL A 1 187 ? -4.095 9.381 13.588 1.00 95.44 187 VAL A CA 1
ATOM 1473 C C . VAL A 1 187 ? -4.721 8.985 14.922 1.00 95.44 187 VAL A C 1
ATOM 1475 O O . VAL A 1 187 ? -4.182 8.149 15.644 1.00 95.44 187 VAL A O 1
ATOM 1478 N N . HIS A 1 188 ? -5.890 9.538 15.239 1.00 95.12 188 HIS A N 1
ATOM 1479 C CA . HIS A 1 188 ? -6.624 9.223 16.460 1.00 95.12 188 HIS A CA 1
ATOM 1480 C C . HIS A 1 188 ? -7.228 7.808 16.463 1.00 95.12 188 HIS A C 1
ATOM 1482 O O . HIS A 1 188 ? -7.594 7.322 17.528 1.00 95.12 188 HIS A O 1
ATOM 1488 N N . LEU A 1 189 ? -7.315 7.153 15.301 1.00 96.56 189 LEU A N 1
ATOM 1489 C CA . LEU A 1 189 ? -7.795 5.780 15.162 1.00 96.56 189 LEU A CA 1
ATOM 1490 C C . LEU A 1 189 ? -6.685 4.737 15.351 1.00 96.56 189 LEU A C 1
ATOM 1492 O O . LEU A 1 189 ? -6.985 3.550 15.428 1.00 96.56 189 LEU A O 1
ATOM 1496 N N . ALA A 1 190 ? -5.412 5.137 15.369 1.00 95.50 190 ALA A N 1
ATOM 1497 C CA . ALA A 1 190 ? -4.298 4.201 15.485 1.00 95.50 190 ALA A CA 1
ATOM 1498 C C . ALA A 1 190 ? -4.124 3.704 16.930 1.00 95.50 190 ALA A C 1
ATOM 1500 O O . ALA A 1 190 ? -4.182 4.486 17.883 1.00 95.50 190 ALA A O 1
ATOM 1501 N N . ASP A 1 191 ? -3.844 2.410 17.090 1.00 93.69 191 ASP A N 1
ATOM 1502 C CA . ASP A 1 191 ? -3.464 1.835 18.378 1.00 93.69 191 ASP A CA 1
ATOM 1503 C C . ASP A 1 191 ? -2.077 2.339 18.776 1.00 93.69 191 ASP A C 1
ATOM 1505 O O . ASP A 1 191 ? -1.088 2.131 18.069 1.00 93.69 191 ASP A O 1
ATOM 1509 N N . ARG A 1 192 ? -2.009 3.000 19.932 1.00 89.12 192 ARG A N 1
ATOM 1510 C CA . ARG A 1 192 ? -0.773 3.569 20.479 1.00 89.12 192 ARG A CA 1
ATOM 1511 C C . ARG A 1 192 ? 0.084 2.536 21.210 1.00 89.12 192 ARG A C 1
ATOM 1513 O O . ARG A 1 192 ? 1.244 2.814 21.499 1.00 89.12 192 ARG A O 1
ATOM 1520 N N . ASN A 1 193 ? -0.475 1.366 21.520 1.00 85.31 193 ASN A N 1
ATOM 1521 C CA . ASN A 1 193 ? 0.237 0.281 22.198 1.00 85.31 193 ASN A CA 1
ATOM 1522 C C . ASN A 1 193 ? 0.950 -0.653 21.215 1.00 85.31 193 ASN A C 1
ATOM 1524 O O . ASN A 1 193 ? 1.821 -1.427 21.614 1.00 85.31 193 ASN A O 1
ATOM 1528 N N . VAL A 1 194 ? 0.590 -0.590 19.933 1.00 80.62 194 VAL A N 1
ATOM 1529 C CA . VAL A 1 194 ? 1.265 -1.331 18.871 1.00 80.62 194 VAL A CA 1
ATOM 1530 C C . VAL A 1 194 ? 2.378 -0.455 18.317 1.00 80.62 194 VAL A C 1
ATOM 1532 O O . VAL A 1 194 ? 2.126 0.634 17.805 1.00 80.62 194 VAL A O 1
ATOM 1535 N N . LEU A 1 195 ? 3.615 -0.938 18.422 1.00 78.31 195 LEU A N 1
ATOM 1536 C CA . LEU A 1 195 ? 4.787 -0.273 17.864 1.00 78.31 195 LEU A CA 1
ATOM 1537 C C . LEU A 1 195 ? 5.189 -0.940 16.551 1.00 78.31 195 LEU A C 1
ATOM 1539 O O . LEU A 1 195 ? 5.528 -2.123 16.515 1.00 78.31 195 LEU A O 1
ATOM 1543 N N . VAL A 1 196 ? 5.199 -0.147 15.485 1.00 83.25 196 VAL A N 1
ATOM 1544 C CA . VAL A 1 196 ? 5.782 -0.504 14.193 1.00 83.25 196 VAL A CA 1
ATOM 1545 C C . VAL A 1 196 ? 7.118 0.234 14.069 1.00 83.25 196 VAL A C 1
ATOM 1547 O O . VAL A 1 196 ? 7.143 1.462 14.048 1.00 83.25 196 VAL A O 1
ATOM 1550 N N . GLU A 1 197 ? 8.231 -0.508 13.986 1.00 73.12 197 GLU A N 1
ATOM 1551 C CA . GLU A 1 197 ? 9.619 -0.005 14.133 1.00 73.12 197 GLU A CA 1
ATOM 1552 C C . GLU A 1 197 ? 10.041 1.087 13.127 1.00 73.12 197 GLU A C 1
ATOM 1554 O O . GLU A 1 197 ? 11.103 1.686 13.273 1.00 73.12 197 GLU A O 1
ATOM 1559 N N . LYS A 1 198 ? 9.220 1.372 12.110 1.00 83.31 198 LYS A N 1
ATOM 1560 C CA . LYS A 1 198 ? 9.473 2.378 11.064 1.00 83.31 198 LYS A CA 1
ATOM 1561 C C . LYS A 1 198 ? 8.216 3.175 10.697 1.00 83.31 198 LYS A C 1
ATOM 1563 O O . LYS A 1 198 ? 8.019 3.551 9.539 1.00 83.31 198 LYS A O 1
ATOM 1568 N N . ALA A 1 199 ? 7.331 3.391 11.669 1.00 79.50 199 ALA A N 1
ATOM 1569 C CA . ALA A 1 199 ? 6.205 4.299 11.496 1.00 79.50 199 ALA A CA 1
ATOM 1570 C C . ALA A 1 199 ? 6.705 5.738 11.290 1.00 79.50 199 ALA A C 1
ATOM 1572 O O . ALA A 1 199 ? 7.652 6.184 11.935 1.00 79.50 199 ALA A O 1
ATOM 1573 N N . ILE A 1 200 ? 6.064 6.477 10.384 1.00 76.75 200 ILE A N 1
ATOM 1574 C CA . ILE A 1 200 ? 6.475 7.853 10.044 1.00 76.75 200 ILE A CA 1
ATOM 1575 C C . ILE A 1 200 ? 5.926 8.872 11.056 1.00 76.75 200 ILE A C 1
ATOM 1577 O O . ILE A 1 200 ? 6.425 9.993 11.174 1.00 76.75 200 ILE A O 1
ATOM 1581 N N . ARG A 1 201 ? 4.885 8.489 11.800 1.00 79.12 201 ARG A N 1
ATOM 1582 C CA . ARG A 1 201 ? 4.291 9.276 12.881 1.00 79.12 201 ARG A CA 1
ATOM 1583 C C . ARG A 1 201 ? 4.613 8.598 14.210 1.00 79.12 201 ARG A C 1
ATOM 1585 O O . ARG A 1 201 ? 4.225 7.457 14.437 1.00 79.12 201 ARG A O 1
ATOM 1592 N N . ASN A 1 202 ? 5.318 9.303 15.091 1.00 74.38 202 ASN A N 1
ATOM 1593 C CA . ASN A 1 202 ? 5.645 8.779 16.416 1.00 74.38 202 ASN A CA 1
ATOM 1594 C C . ASN A 1 202 ? 4.363 8.443 17.191 1.00 74.38 202 ASN A C 1
ATOM 1596 O O . ASN A 1 202 ? 3.458 9.269 17.286 1.00 74.38 202 ASN A O 1
ATOM 1600 N N . GLY A 1 203 ? 4.305 7.238 17.759 1.00 76.50 203 GLY A N 1
ATOM 1601 C CA . GLY A 1 203 ? 3.183 6.796 18.591 1.00 76.50 203 GLY A CA 1
ATOM 1602 C C . GLY A 1 203 ? 1.908 6.414 17.832 1.00 76.50 203 GLY A C 1
ATOM 1603 O O . GLY A 1 203 ? 0.897 6.156 18.477 1.00 76.50 203 GLY A O 1
ATOM 1604 N N . ALA A 1 204 ? 1.938 6.363 16.497 1.00 85.62 204 ALA A N 1
ATOM 1605 C CA . ALA A 1 204 ? 0.838 5.858 15.684 1.00 85.62 204 ALA A CA 1
ATOM 1606 C C . ALA A 1 204 ? 1.380 4.896 14.625 1.00 85.62 204 ALA A C 1
ATOM 1608 O O . ALA A 1 204 ? 2.271 5.253 13.856 1.00 85.62 204 ALA A O 1
ATOM 1609 N N . SER A 1 205 ? 0.823 3.688 14.550 1.00 93.31 205 SER A N 1
ATOM 1610 C CA . SER A 1 205 ? 1.214 2.666 13.569 1.00 93.31 205 SER A CA 1
ATOM 1611 C C . SER A 1 205 ? 0.671 2.974 12.167 1.00 93.31 205 SER A C 1
ATOM 1613 O O . SER A 1 205 ? -0.124 2.225 11.605 1.00 93.31 205 SER A O 1
ATOM 1615 N N . ILE A 1 206 ? 1.093 4.115 11.614 1.00 95.81 206 ILE A N 1
ATOM 1616 C CA . ILE A 1 206 ? 0.762 4.582 10.266 1.00 95.81 206 ILE A CA 1
ATOM 1617 C C . ILE A 1 206 ? 1.957 4.349 9.345 1.00 95.81 206 ILE A C 1
ATOM 1619 O O . ILE A 1 206 ? 3.066 4.836 9.599 1.00 95.81 206 ILE A O 1
ATOM 1623 N N . VAL A 1 207 ? 1.711 3.625 8.259 1.00 96.88 207 VAL A N 1
ATOM 1624 C CA . VAL A 1 207 ? 2.708 3.239 7.261 1.00 96.88 207 VAL A CA 1
ATOM 1625 C C . VAL A 1 207 ? 2.312 3.730 5.871 1.00 96.88 207 VAL A C 1
ATOM 1627 O O . VAL A 1 207 ? 1.133 3.892 5.559 1.00 96.88 207 VAL A O 1
ATOM 1630 N N . GLU A 1 208 ? 3.304 3.975 5.021 1.00 97.38 208 GLU A N 1
ATOM 1631 C CA . GLU A 1 208 ? 3.076 4.350 3.624 1.00 97.38 208 GLU A CA 1
ATOM 1632 C C . GLU A 1 208 ? 2.941 3.105 2.756 1.00 97.38 208 GLU A C 1
ATOM 1634 O O . GLU A 1 208 ? 3.864 2.289 2.654 1.00 97.38 208 GLU A O 1
ATOM 1639 N N . ALA A 1 209 ? 1.781 2.987 2.118 1.00 97.94 209 ALA A N 1
ATOM 1640 C CA . ALA A 1 209 ? 1.546 2.041 1.049 1.00 97.94 209 ALA A CA 1
ATOM 1641 C C . ALA A 1 209 ? 2.033 2.614 -0.278 1.00 97.94 209 ALA A C 1
ATOM 1643 O O . ALA A 1 209 ? 2.012 3.820 -0.516 1.00 97.94 209 ALA A O 1
ATOM 1644 N N . PHE A 1 210 ? 2.445 1.712 -1.165 1.00 97.12 210 PHE A N 1
ATOM 1645 C CA . PHE A 1 210 ? 2.736 2.056 -2.548 1.00 97.12 210 PHE A CA 1
ATOM 1646 C C . PHE A 1 210 ? 2.175 0.970 -3.482 1.00 97.12 210 PHE A C 1
ATOM 1648 O O . PHE A 1 210 ? 2.921 0.086 -3.919 1.00 97.12 210 PHE A O 1
ATOM 1655 N N . PRO A 1 211 ? 0.866 1.010 -3.805 1.00 98.00 211 PRO A N 1
ATOM 1656 C CA . PRO A 1 211 ? 0.155 -0.104 -4.435 1.00 98.00 211 PRO A CA 1
ATOM 1657 C C . PRO A 1 211 ? 0.757 -0.585 -5.761 1.00 98.00 211 PRO A C 1
ATOM 1659 O O . PRO A 1 211 ? 0.871 -1.788 -5.997 1.00 98.00 211 PRO A O 1
ATOM 1662 N N . ASN A 1 212 ? 1.234 0.335 -6.607 1.00 97.19 212 ASN A N 1
ATOM 1663 C CA . ASN A 1 212 ? 1.891 -0.029 -7.867 1.00 97.19 212 ASN A CA 1
ATOM 1664 C C . ASN A 1 212 ? 3.170 -0.852 -7.650 1.00 97.19 212 ASN A C 1
ATOM 1666 O O . ASN A 1 212 ? 3.399 -1.820 -8.374 1.00 97.19 212 ASN A O 1
ATOM 1670 N N . ALA A 1 213 ? 4.028 -0.470 -6.697 1.00 98.00 213 ALA A N 1
ATOM 1671 C CA . ALA A 1 213 ? 5.222 -1.255 -6.385 1.00 98.00 213 ALA A CA 1
ATOM 1672 C C . ALA A 1 213 ? 4.870 -2.533 -5.638 1.00 98.00 213 ALA A C 1
ATOM 1674 O O . ALA A 1 213 ? 5.432 -3.571 -5.969 1.00 98.00 213 ALA A O 1
ATOM 1675 N N . PHE A 1 214 ? 3.912 -2.472 -4.713 1.00 98.69 214 PHE A N 1
ATOM 1676 C CA . PHE A 1 214 ? 3.424 -3.626 -3.968 1.00 98.69 214 PHE A CA 1
ATOM 1677 C C . PHE A 1 214 ? 3.004 -4.759 -4.912 1.00 98.69 214 PHE A C 1
ATOM 1679 O O . PHE A 1 214 ? 3.483 -5.880 -4.782 1.00 98.69 214 PHE A O 1
ATOM 1686 N N . LEU A 1 215 ? 2.180 -4.453 -5.918 1.00 98.62 215 LEU A N 1
ATOM 1687 C CA . LEU A 1 215 ? 1.786 -5.421 -6.942 1.00 98.62 215 LEU A CA 1
ATOM 1688 C C . LEU A 1 215 ? 2.932 -5.746 -7.898 1.00 98.62 215 LEU A C 1
ATOM 1690 O O . LEU A 1 215 ? 3.182 -6.909 -8.205 1.00 98.62 215 LEU A O 1
ATOM 1694 N N . GLY A 1 216 ? 3.648 -4.718 -8.360 1.00 98.00 216 GLY A N 1
ATOM 1695 C CA . GLY A 1 216 ? 4.716 -4.863 -9.339 1.00 98.00 216 GLY A CA 1
ATOM 1696 C C . GLY A 1 216 ? 5.754 -5.896 -8.915 1.00 98.00 216 GLY A C 1
ATOM 1697 O O . GLY A 1 216 ? 6.039 -6.806 -9.686 1.00 98.00 216 GLY A O 1
ATOM 1698 N N . VAL A 1 217 ? 6.278 -5.802 -7.689 1.00 98.62 217 VAL A N 1
ATOM 1699 C CA . VAL A 1 217 ? 7.352 -6.692 -7.213 1.00 98.62 217 VAL A CA 1
ATOM 1700 C C . VAL A 1 217 ? 6.938 -8.156 -7.095 1.00 98.62 217 VAL A C 1
ATOM 1702 O O . VAL A 1 217 ? 7.812 -9.017 -7.159 1.00 98.62 217 VAL A O 1
ATOM 1705 N N . LEU A 1 218 ? 5.644 -8.451 -6.953 1.00 98.62 218 LEU A N 1
ATOM 1706 C CA . LEU A 1 218 ? 5.120 -9.818 -6.891 1.00 98.62 218 LEU A CA 1
ATOM 1707 C C . LEU A 1 218 ? 5.044 -10.475 -8.274 1.00 98.62 218 LEU A C 1
ATOM 1709 O O . LEU A 1 218 ? 5.099 -11.698 -8.385 1.00 98.62 218 LEU A O 1
ATOM 1713 N N . LEU A 1 219 ? 4.918 -9.682 -9.341 1.00 98.31 219 LEU A N 1
ATOM 1714 C CA . LEU A 1 219 ? 4.687 -10.216 -10.678 1.00 98.31 219 LEU A CA 1
ATOM 1715 C C . LEU A 1 219 ? 5.968 -10.776 -11.311 1.00 98.31 219 LEU A C 1
ATOM 1717 O O . LEU A 1 219 ? 6.999 -10.088 -11.349 1.00 98.31 219 LEU A O 1
ATOM 1721 N N . PRO A 1 220 ? 5.914 -11.991 -11.890 1.00 96.69 220 PRO A N 1
ATOM 1722 C CA . PRO A 1 220 ? 7.045 -12.554 -12.607 1.00 96.69 220 PRO A CA 1
ATOM 1723 C C . PRO A 1 220 ? 7.358 -11.730 -13.859 1.00 96.69 220 PRO A C 1
ATOM 1725 O O . PRO A 1 220 ? 6.491 -11.087 -14.451 1.00 96.69 220 PRO A O 1
ATOM 1728 N N . GLU A 1 221 ? 8.616 -11.782 -14.295 1.00 95.06 221 G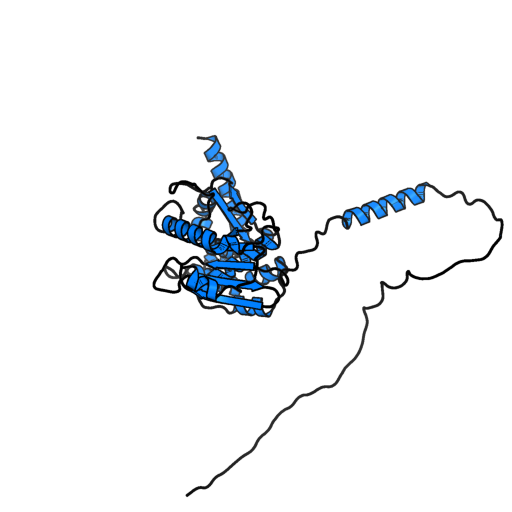LU A N 1
ATOM 1729 C CA . GLU A 1 221 ? 9.114 -10.973 -15.413 1.00 95.06 221 GLU A CA 1
ATOM 1730 C C . GLU A 1 221 ? 8.305 -11.153 -16.705 1.00 95.06 221 GLU A C 1
ATOM 1732 O O . GLU A 1 221 ? 8.024 -10.168 -17.386 1.00 95.06 221 GLU A O 1
ATOM 1737 N N . ALA A 1 222 ? 7.854 -12.378 -16.987 1.00 94.69 222 ALA A N 1
ATOM 1738 C CA . ALA A 1 222 ? 7.060 -12.704 -18.170 1.00 94.69 222 ALA A CA 1
ATOM 1739 C C . ALA A 1 222 ? 5.779 -11.858 -18.308 1.00 94.69 222 ALA A C 1
ATOM 1741 O O . ALA A 1 222 ? 5.366 -11.560 -19.426 1.00 94.69 222 ALA A O 1
ATOM 1742 N N . ARG A 1 223 ? 5.170 -11.402 -17.200 1.00 94.38 223 ARG A N 1
ATOM 1743 C CA . ARG A 1 223 ? 3.974 -10.542 -17.255 1.00 94.38 223 ARG A CA 1
ATOM 1744 C C . ARG A 1 223 ? 4.272 -9.177 -17.864 1.00 94.38 223 ARG A C 1
ATOM 1746 O O . ARG A 1 223 ? 3.444 -8.635 -18.582 1.00 94.38 223 ARG A O 1
ATOM 1753 N N . PHE A 1 224 ? 5.472 -8.644 -17.650 1.00 92.56 224 PHE A N 1
ATOM 1754 C CA . PHE A 1 224 ? 5.875 -7.344 -18.193 1.00 92.56 224 PHE A CA 1
ATOM 1755 C C . PHE A 1 224 ? 6.267 -7.388 -19.677 1.00 92.56 224 PHE A C 1
ATOM 1757 O O . PHE A 1 224 ? 6.528 -6.335 -20.253 1.00 92.56 224 PHE A O 1
ATOM 1764 N N . ALA A 1 225 ? 6.309 -8.576 -20.290 1.00 90.38 225 ALA A N 1
ATOM 1765 C CA . ALA A 1 225 ? 6.438 -8.735 -21.738 1.00 90.38 225 ALA A CA 1
ATOM 1766 C C . ALA A 1 225 ? 5.078 -8.688 -22.463 1.00 90.38 225 ALA A C 1
ATOM 1768 O O . ALA A 1 225 ? 5.040 -8.558 -23.685 1.00 90.38 225 ALA A O 1
ATOM 1769 N N . MET A 1 226 ? 3.963 -8.792 -21.729 1.00 88.00 226 MET A N 1
ATOM 1770 C CA . MET A 1 226 ? 2.617 -8.674 -22.292 1.00 88.00 226 MET A CA 1
ATOM 1771 C C . MET A 1 226 ? 2.324 -7.214 -22.684 1.00 88.00 226 MET A C 1
ATOM 1773 O O . MET A 1 226 ? 2.948 -6.298 -22.135 1.00 88.00 226 MET A O 1
ATOM 1777 N N . PRO A 1 227 ? 1.380 -6.964 -23.614 1.00 84.19 227 PRO A N 1
ATOM 1778 C CA . PRO A 1 227 ? 1.016 -5.610 -24.010 1.00 84.19 227 PRO A CA 1
ATOM 1779 C C . PRO A 1 227 ? 0.693 -4.739 -22.796 1.00 84.19 227 PRO A C 1
ATOM 1781 O O . PRO A 1 227 ? -0.138 -5.092 -21.956 1.00 84.19 227 PRO A O 1
ATOM 1784 N N . ALA A 1 228 ? 1.375 -3.599 -22.708 1.00 78.31 228 ALA A N 1
ATOM 1785 C CA . ALA A 1 228 ? 1.185 -2.677 -21.605 1.00 78.31 228 ALA A CA 1
ATOM 1786 C C . ALA A 1 228 ? -0.248 -2.131 -21.597 1.00 78.31 228 ALA A C 1
ATOM 1788 O O . ALA A 1 228 ? -0.855 -1.895 -22.645 1.00 78.31 228 ALA A O 1
ATOM 1789 N N . ALA A 1 229 ? -0.758 -1.862 -20.396 1.00 78.12 229 ALA A N 1
ATOM 1790 C CA . ALA A 1 229 ? -2.019 -1.163 -20.226 1.00 78.12 229 ALA A CA 1
ATOM 1791 C C . ALA A 1 229 ? -2.039 0.162 -21.004 1.00 78.12 229 ALA A C 1
ATOM 1793 O O . ALA A 1 229 ? -1.029 0.869 -21.103 1.00 78.12 229 ALA A O 1
ATOM 1794 N N . GLY A 1 230 ? -3.227 0.555 -21.467 1.00 76.81 230 GLY A N 1
ATOM 1795 C CA . GLY A 1 230 ? -3.451 1.919 -21.934 1.00 76.81 230 GLY A CA 1
ATOM 1796 C C . GLY A 1 230 ? -3.057 2.950 -20.867 1.00 76.81 230 GLY A C 1
ATOM 1797 O O . GLY A 1 230 ? -3.053 2.668 -19.661 1.00 76.81 230 GLY A O 1
ATOM 1798 N N . LYS A 1 231 ? -2.732 4.177 -21.302 1.00 67.81 231 LYS A N 1
ATOM 1799 C CA . LYS A 1 231 ? -2.414 5.289 -20.388 1.00 67.81 231 LYS A CA 1
ATOM 1800 C C . LYS A 1 231 ? -3.493 5.383 -19.297 1.00 67.81 231 LYS A C 1
ATOM 1802 O O . LYS A 1 231 ? -4.677 5.398 -19.614 1.00 67.81 231 LYS A O 1
ATOM 1807 N N . ARG A 1 232 ? -3.067 5.489 -18.030 1.00 70.69 232 ARG A N 1
ATOM 1808 C CA . ARG A 1 232 ? -3.913 5.587 -16.815 1.00 70.69 232 ARG A CA 1
ATOM 1809 C C . ARG A 1 232 ? -4.612 4.302 -16.339 1.00 70.69 232 ARG A C 1
ATOM 1811 O O . ARG A 1 232 ? -5.340 4.381 -15.365 1.00 70.69 232 ARG A O 1
ATOM 1818 N N . LYS A 1 233 ? -4.352 3.132 -16.935 1.00 89.75 233 LYS A N 1
ATOM 1819 C CA . LYS A 1 233 ? -4.893 1.833 -16.464 1.00 89.75 233 LYS A CA 1
ATOM 1820 C C . LYS A 1 233 ? -3.836 0.891 -15.886 1.00 89.75 233 LYS A C 1
ATOM 1822 O O . LYS A 1 233 ? -4.049 -0.309 -15.768 1.00 89.75 233 LYS A O 1
ATOM 1827 N N . LYS A 1 234 ? -2.651 1.423 -15.575 1.00 92.62 234 LYS A N 1
ATOM 1828 C CA . LYS A 1 234 ? -1.503 0.609 -15.158 1.00 92.62 234 LYS A CA 1
ATOM 1829 C C . LYS A 1 234 ? -1.759 -0.132 -13.847 1.00 92.62 234 LYS A C 1
ATOM 1831 O O . LYS A 1 234 ? -1.397 -1.297 -13.755 1.00 92.62 234 LYS A O 1
ATOM 1836 N N . PHE A 1 235 ? -2.351 0.539 -12.862 1.00 95.31 235 PHE A N 1
ATOM 1837 C CA . PHE A 1 235 ? -2.651 -0.082 -11.576 1.00 95.31 235 PHE A CA 1
ATOM 1838 C C . PHE A 1 235 ? -3.653 -1.233 -11.735 1.00 95.31 235 PHE A C 1
ATOM 1840 O O . PHE A 1 235 ? -3.356 -2.344 -11.314 1.00 95.31 235 PHE A O 1
ATOM 1847 N N . ASP A 1 236 ? -4.766 -1.007 -12.439 1.00 97.06 236 ASP A N 1
ATOM 1848 C CA . ASP A 1 236 ? -5.763 -2.056 -12.697 1.00 97.06 236 ASP A CA 1
ATOM 1849 C C . ASP A 1 236 ? -5.154 -3.254 -13.428 1.00 97.06 236 ASP A C 1
ATOM 1851 O O . ASP A 1 236 ? -5.387 -4.392 -13.044 1.00 97.06 236 ASP A O 1
ATOM 1855 N N . TRP A 1 237 ? -4.296 -2.997 -14.419 1.00 96.56 237 TRP A N 1
ATOM 1856 C CA . TRP A 1 237 ? -3.557 -4.041 -15.127 1.00 96.56 237 TRP A CA 1
ATOM 1857 C C . TRP A 1 237 ? -2.638 -4.841 -14.198 1.00 96.56 237 TRP A C 1
ATOM 1859 O O . TRP A 1 237 ? -2.609 -6.066 -14.272 1.00 96.56 237 TRP A O 1
ATOM 1869 N N . LEU A 1 238 ? -1.906 -4.173 -13.296 1.00 97.50 238 LEU A N 1
ATOM 1870 C CA . LEU A 1 238 ? -1.086 -4.856 -12.290 1.00 97.50 238 LEU A CA 1
ATOM 1871 C C . LEU A 1 238 ? -1.952 -5.718 -11.369 1.00 97.50 238 LEU A C 1
ATOM 1873 O O . LEU A 1 238 ? -1.547 -6.825 -11.024 1.00 97.50 238 LEU A O 1
ATOM 1877 N N . TYR A 1 239 ? -3.125 -5.213 -10.987 1.00 98.31 239 TYR A N 1
ATOM 1878 C CA . TYR A 1 239 ? -4.059 -5.902 -10.107 1.00 98.31 239 TYR A CA 1
ATOM 1879 C C . TYR A 1 239 ? -4.608 -7.167 -10.764 1.00 98.31 239 TYR A C 1
ATOM 1881 O O . TYR A 1 239 ? -4.473 -8.252 -10.203 1.00 98.31 239 TYR A O 1
ATOM 1889 N N . ASP A 1 240 ? -5.149 -7.042 -11.977 1.00 97.62 240 ASP A N 1
ATOM 1890 C CA . ASP A 1 240 ? -5.690 -8.166 -12.741 1.00 97.62 240 ASP A CA 1
ATOM 1891 C C . ASP A 1 240 ? -4.617 -9.241 -12.953 1.00 97.62 240 ASP A C 1
ATOM 1893 O O . ASP A 1 240 ? -4.838 -10.408 -12.647 1.00 97.62 240 ASP A O 1
ATOM 1897 N N . HIS A 1 241 ? -3.396 -8.857 -13.340 1.00 97.88 241 HIS A N 1
ATOM 1898 C CA . HIS A 1 241 ? -2.310 -9.827 -13.478 1.00 97.88 241 HIS A CA 1
ATOM 1899 C C . HIS A 1 241 ? -1.855 -10.449 -12.157 1.00 97.88 241 HIS A C 1
ATOM 1901 O O . HIS A 1 241 ? -1.345 -11.573 -12.172 1.00 97.88 241 HIS A O 1
ATOM 1907 N N . ALA A 1 242 ? -1.990 -9.750 -11.029 1.00 98.31 242 ALA A N 1
ATOM 1908 C CA . ALA A 1 242 ? -1.640 -10.292 -9.722 1.00 98.31 242 ALA A CA 1
ATOM 1909 C C . ALA A 1 242 ? -2.669 -11.328 -9.249 1.00 98.31 242 ALA A C 1
ATOM 1911 O O . ALA A 1 242 ? -2.278 -12.365 -8.707 1.00 98.31 242 ALA A O 1
ATOM 1912 N N . VAL A 1 243 ? -3.953 -11.084 -9.527 1.00 98.25 243 VAL A N 1
ATOM 1913 C CA . VAL A 1 243 ? -5.035 -12.060 -9.345 1.00 98.25 243 VAL A CA 1
ATOM 1914 C C . VAL A 1 243 ? -4.821 -13.257 -10.275 1.00 98.25 243 VAL A C 1
ATOM 1916 O O . VAL A 1 243 ? -4.641 -14.371 -9.795 1.00 98.25 243 VAL A O 1
ATOM 1919 N N . ASP A 1 244 ? -4.694 -13.032 -11.585 1.00 97.75 244 ASP A N 1
ATOM 1920 C CA . ASP A 1 244 ? -4.557 -14.092 -12.598 1.00 97.75 244 ASP A CA 1
ATOM 1921 C C . ASP A 1 244 ? -3.311 -14.974 -12.414 1.00 97.75 244 ASP A C 1
ATOM 1923 O O . ASP A 1 244 ? -3.234 -16.080 -12.944 1.00 97.75 244 ASP A O 1
ATOM 1927 N N . SER A 1 245 ? -2.276 -14.469 -11.737 1.00 97.19 245 SER A N 1
ATOM 1928 C CA . SER A 1 245 ? -1.050 -15.232 -11.455 1.00 97.19 245 SER A CA 1
ATOM 1929 C C . SER A 1 245 ? -1.082 -15.960 -10.109 1.00 97.19 245 SER A C 1
ATOM 1931 O O . SER A 1 245 ? -0.088 -16.596 -9.766 1.00 97.19 245 SER A O 1
ATOM 1933 N N . GLY A 1 246 ? -2.150 -15.812 -9.317 1.00 98.19 246 GLY A N 1
ATOM 1934 C CA . GLY A 1 246 ? -2.263 -16.387 -7.971 1.00 98.19 246 GLY A CA 1
ATOM 1935 C C . GLY A 1 246 ? -1.293 -15.791 -6.941 1.00 98.19 246 GLY A C 1
ATOM 1936 O O . GLY A 1 246 ? -1.129 -16.335 -5.849 1.00 98.19 246 GLY A O 1
ATOM 1937 N N . VAL A 1 247 ? -0.615 -14.675 -7.248 1.00 98.50 247 VAL A N 1
ATOM 1938 C CA . VAL A 1 247 ? 0.391 -14.107 -6.330 1.00 98.50 247 VAL A CA 1
ATOM 1939 C C . VAL A 1 247 ? -0.249 -13.417 -5.124 1.00 98.50 247 VAL A C 1
ATOM 1941 O O . VAL A 1 247 ? 0.369 -13.379 -4.062 1.00 98.50 247 VAL A O 1
ATOM 1944 N N . LEU A 1 248 ? -1.487 -12.920 -5.253 1.00 98.44 248 LEU A N 1
ATOM 1945 C CA . LEU A 1 248 ? -2.248 -12.382 -4.119 1.00 98.44 248 LEU A CA 1
ATOM 1946 C C . LEU A 1 248 ? -2.742 -13.490 -3.180 1.00 98.44 248 LEU A C 1
ATOM 1948 O O . LEU A 1 248 ? -2.595 -13.356 -1.969 1.00 98.44 248 LEU A O 1
ATOM 1952 N N . GLU A 1 249 ? -3.242 -14.608 -3.709 1.00 98.06 249 GLU A N 1
ATOM 1953 C CA . GLU A 1 249 ? -3.592 -15.787 -2.900 1.00 98.06 249 GLU A CA 1
ATOM 1954 C C . GLU A 1 249 ? -2.379 -16.300 -2.112 1.00 98.06 249 GLU A C 1
ATOM 1956 O O . GLU A 1 249 ? -2.440 -16.492 -0.894 1.00 98.06 249 GLU A O 1
ATOM 1961 N N . ASN A 1 250 ? -1.231 -16.435 -2.786 1.00 98.19 250 ASN A N 1
ATOM 1962 C CA . ASN A 1 250 ? 0.016 -16.834 -2.138 1.00 98.19 250 ASN A CA 1
ATOM 1963 C C . ASN A 1 250 ? 0.466 -15.824 -1.066 1.00 98.19 250 ASN A C 1
ATOM 1965 O O . ASN A 1 250 ? 1.019 -16.212 -0.033 1.00 98.19 250 ASN A O 1
ATOM 1969 N N . LEU A 1 251 ? 0.209 -14.527 -1.272 1.00 98.50 251 LEU A N 1
ATOM 1970 C CA . LEU A 1 251 ? 0.460 -13.503 -0.263 1.00 98.50 251 LEU A CA 1
ATOM 1971 C C . LEU A 1 251 ? -0.400 -13.726 0.986 1.00 98.50 251 LEU A C 1
ATOM 1973 O O . LEU A 1 251 ? 0.178 -13.776 2.071 1.00 98.50 251 LEU A O 1
ATOM 1977 N N . PHE A 1 252 ? -1.721 -13.911 0.853 1.00 98.12 252 PHE A N 1
ATOM 1978 C CA . PHE A 1 252 ? -2.624 -14.198 1.981 1.00 98.12 252 PHE A CA 1
ATOM 1979 C C . PHE A 1 252 ? -2.148 -15.406 2.797 1.00 98.12 252 PHE A C 1
ATOM 1981 O O . PHE A 1 252 ? -1.985 -15.309 4.018 1.00 98.12 252 PHE A O 1
ATOM 1988 N N . HIS A 1 253 ? -1.816 -16.507 2.115 1.00 96.56 253 HIS A N 1
ATOM 1989 C CA . HIS A 1 253 ? -1.252 -17.698 2.750 1.00 96.56 253 HIS A CA 1
ATOM 1990 C C . HIS A 1 253 ? 0.071 -17.393 3.474 1.00 96.56 253 HIS A C 1
ATOM 1992 O O . HIS A 1 253 ? 0.267 -17.774 4.627 1.00 96.56 253 HIS A O 1
ATOM 1998 N N . THR A 1 254 ? 0.974 -16.650 2.828 1.00 96.81 254 THR A N 1
ATOM 1999 C CA . THR A 1 254 ? 2.290 -16.311 3.386 1.00 96.81 254 THR A CA 1
ATOM 2000 C C . THR A 1 254 ? 2.188 -15.428 4.619 1.00 96.81 254 THR A C 1
ATOM 2002 O O . THR A 1 254 ? 2.955 -15.623 5.566 1.00 96.81 254 THR A O 1
ATOM 2005 N N . ILE A 1 255 ? 1.266 -14.462 4.649 1.00 96.69 255 ILE A N 1
ATOM 2006 C CA . ILE A 1 255 ? 1.061 -13.619 5.832 1.00 96.69 255 ILE A CA 1
ATOM 2007 C C . ILE A 1 255 ? 0.240 -14.322 6.914 1.00 96.69 255 ILE A C 1
ATOM 2009 O O . ILE A 1 255 ? 0.410 -13.977 8.081 1.00 96.69 255 ILE A O 1
ATOM 2013 N N . GLY A 1 256 ? -0.483 -15.390 6.565 1.00 95.50 256 GLY A N 1
ATOM 2014 C CA . GLY A 1 256 ? -1.269 -16.208 7.488 1.00 95.50 256 GLY A CA 1
ATOM 2015 C C . GLY A 1 256 ? -2.657 -15.630 7.750 1.00 95.50 256 GLY A C 1
ATOM 2016 O O . GLY A 1 256 ? -3.173 -15.775 8.853 1.00 95.50 256 GLY A O 1
ATOM 2017 N N . TRP A 1 257 ? -3.231 -14.936 6.767 1.00 96.19 257 TRP A N 1
ATOM 2018 C CA . TRP A 1 257 ? -4.567 -14.358 6.868 1.00 96.19 257 TRP A CA 1
ATOM 2019 C C . TRP A 1 257 ? -5.572 -15.312 6.219 1.00 96.19 257 TRP A C 1
ATOM 2021 O O . TRP A 1 257 ? -5.486 -15.559 5.019 1.00 96.19 257 TRP A O 1
ATOM 2031 N N . LEU A 1 258 ? -6.469 -15.896 7.020 1.00 92.94 258 LEU A N 1
ATOM 2032 C CA . LEU A 1 258 ? -7.275 -17.061 6.629 1.00 92.94 258 LEU A CA 1
ATOM 2033 C C . LEU A 1 258 ? -8.775 -16.755 6.476 1.00 92.94 258 LEU A C 1
ATOM 2035 O O . LEU A 1 258 ? -9.576 -17.674 6.292 1.00 92.94 258 LEU A O 1
ATOM 2039 N N . ASN A 1 259 ? -9.173 -15.483 6.530 1.00 95.62 259 ASN A N 1
ATOM 2040 C CA . ASN A 1 259 ? -10.544 -15.063 6.263 1.00 95.62 259 ASN A CA 1
ATOM 2041 C C . ASN A 1 259 ? -10.891 -15.238 4.770 1.00 95.62 259 ASN A C 1
ATOM 2043 O O . ASN A 1 259 ? -10.634 -14.351 3.959 1.00 95.62 259 ASN A O 1
ATOM 2047 N N . LEU A 1 260 ? -11.487 -16.382 4.419 1.00 96.75 260 LEU A N 1
ATOM 2048 C CA . LEU A 1 26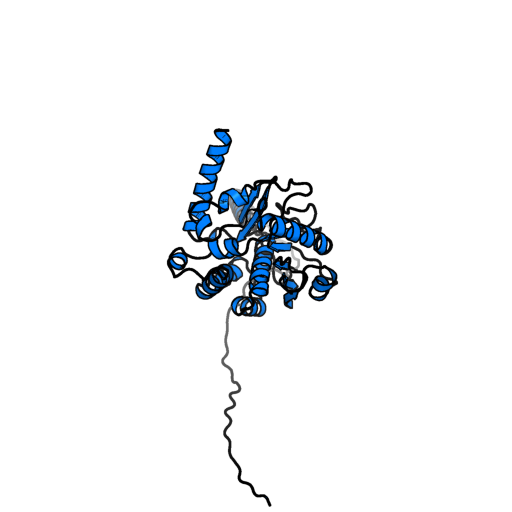0 ? -11.838 -16.731 3.036 1.00 96.75 260 LEU A CA 1
ATOM 2049 C C . LEU A 1 260 ? -12.792 -15.721 2.384 1.00 96.75 260 LEU A C 1
ATOM 2051 O O . LEU A 1 260 ? -12.590 -15.365 1.231 1.00 96.75 260 LEU A O 1
ATOM 2055 N N . GLU A 1 261 ? -13.771 -15.195 3.125 1.00 98.12 261 GLU A N 1
ATOM 2056 C CA . GLU A 1 261 ? -14.717 -14.205 2.589 1.00 98.12 261 GLU A CA 1
ATOM 2057 C C . GLU A 1 261 ? -14.009 -12.900 2.197 1.00 98.12 261 GLU A C 1
ATOM 2059 O O . GLU A 1 261 ? -14.318 -12.305 1.163 1.00 98.12 261 GLU A O 1
ATOM 2064 N N . LEU A 1 262 ? -13.032 -12.464 3.001 1.00 98.19 262 LEU A N 1
ATOM 2065 C CA . LEU A 1 262 ? -12.191 -11.313 2.673 1.00 98.19 262 LEU A CA 1
ATOM 2066 C C . LEU A 1 262 ? -11.334 -11.601 1.438 1.00 98.19 262 LEU A C 1
ATOM 2068 O O . LEU A 1 262 ? -11.228 -10.744 0.563 1.00 98.19 262 LEU A O 1
ATOM 2072 N N . ILE A 1 263 ? -10.711 -12.781 1.379 1.00 98.19 263 ILE A N 1
ATOM 2073 C CA . ILE A 1 263 ? -9.870 -13.191 0.249 1.00 98.19 263 ILE A CA 1
ATOM 2074 C C . ILE A 1 263 ? -10.690 -13.148 -1.042 1.00 98.19 263 ILE A C 1
ATOM 2076 O O . ILE A 1 263 ? -10.291 -12.469 -1.987 1.00 98.19 263 ILE A O 1
ATOM 2080 N N . ASP A 1 264 ? -11.865 -13.777 -1.053 1.00 98.56 264 ASP A N 1
ATOM 2081 C CA . ASP A 1 264 ? -12.768 -13.793 -2.203 1.00 98.56 264 ASP A CA 1
ATOM 2082 C C . ASP A 1 264 ? -13.184 -12.373 -2.613 1.00 98.56 264 ASP A C 1
ATOM 2084 O O . ASP A 1 264 ? -13.147 -12.028 -3.796 1.00 98.56 264 ASP A O 1
ATOM 2088 N N . ALA A 1 265 ? -13.523 -11.516 -1.643 1.00 98.62 265 ALA A N 1
ATOM 2089 C CA . ALA A 1 265 ? -13.899 -10.128 -1.904 1.00 98.62 265 ALA A CA 1
ATOM 2090 C C . ALA A 1 265 ? -12.758 -9.312 -2.527 1.00 98.62 265 ALA A C 1
ATOM 2092 O O . ALA A 1 265 ? -13.001 -8.516 -3.435 1.00 98.62 265 ALA A O 1
ATOM 2093 N N . VAL A 1 266 ? -11.521 -9.515 -2.064 1.00 98.62 266 VAL A N 1
ATOM 2094 C CA . VAL A 1 266 ? -10.336 -8.882 -2.649 1.00 98.62 266 VAL A CA 1
ATOM 2095 C C . VAL A 1 266 ? -10.147 -9.387 -4.078 1.00 98.62 266 VAL A C 1
ATOM 2097 O O . VAL A 1 266 ? -10.174 -8.593 -5.009 1.00 98.62 266 VAL A O 1
ATOM 2100 N N . LEU A 1 267 ? -10.040 -10.699 -4.291 1.00 98.50 267 LEU A N 1
ATOM 2101 C CA . LEU A 1 267 ? -9.748 -11.269 -5.614 1.00 98.50 267 LEU A CA 1
ATOM 2102 C C . LEU A 1 267 ? -10.827 -10.953 -6.667 1.00 98.50 267 LEU A C 1
ATOM 2104 O O . LEU A 1 267 ? -10.516 -10.813 -7.853 1.00 98.50 267 LEU A O 1
ATOM 2108 N N . ALA A 1 268 ? -12.085 -10.800 -6.247 1.00 98.44 268 ALA A N 1
ATOM 2109 C CA . ALA A 1 268 ? -13.196 -10.471 -7.133 1.00 98.44 268 ALA A CA 1
ATOM 2110 C C . ALA A 1 268 ? -13.331 -8.968 -7.457 1.00 98.44 268 ALA A C 1
ATOM 2112 O O . ALA A 1 268 ? -14.066 -8.623 -8.387 1.00 98.44 268 ALA A O 1
ATOM 2113 N N . GLU A 1 269 ? -12.648 -8.069 -6.738 1.00 98.62 269 GLU A N 1
ATOM 2114 C CA . GLU A 1 269 ? -12.865 -6.621 -6.840 1.00 98.62 269 GLU A CA 1
ATOM 2115 C C . GLU A 1 269 ? -12.531 -6.063 -8.236 1.00 98.62 269 GLU A C 1
ATOM 2117 O O . GLU A 1 269 ? -11.512 -6.396 -8.856 1.00 98.62 269 GLU A O 1
ATOM 2122 N N . LYS A 1 270 ? -13.389 -5.163 -8.732 1.00 97.94 270 LYS A N 1
ATOM 2123 C CA . LYS A 1 270 ? -13.288 -4.526 -10.057 1.00 97.94 270 LYS A CA 1
ATOM 2124 C C . LYS A 1 270 ? -13.216 -3.000 -9.999 1.00 97.94 270 LYS A C 1
ATOM 2126 O O . LYS A 1 270 ? -12.779 -2.395 -10.974 1.00 97.94 270 LYS A O 1
ATOM 2131 N N . ASP A 1 271 ? -13.628 -2.377 -8.897 1.00 98.00 271 ASP A N 1
ATOM 2132 C CA . ASP A 1 271 ? -13.561 -0.928 -8.723 1.00 98.00 271 ASP A CA 1
ATOM 2133 C C . ASP A 1 271 ? -12.125 -0.460 -8.441 1.00 98.00 271 ASP A C 1
ATOM 2135 O O . ASP A 1 271 ? -11.439 -1.009 -7.580 1.00 98.00 271 ASP A O 1
ATOM 2139 N N . HIS A 1 272 ? -11.681 0.568 -9.166 1.00 96.88 272 HIS A N 1
ATOM 2140 C CA . HIS A 1 272 ? -10.313 1.089 -9.106 1.00 96.88 272 HIS A CA 1
ATOM 2141 C C . HIS A 1 272 ? -9.893 1.522 -7.694 1.00 96.88 272 HIS A C 1
ATOM 2143 O O . HIS A 1 272 ? -8.859 1.076 -7.192 1.00 96.88 272 HIS A O 1
ATOM 2149 N N . GLU A 1 273 ? -10.714 2.346 -7.039 1.00 97.94 273 GLU A N 1
ATOM 2150 C CA . GLU A 1 273 ? -10.365 2.932 -5.741 1.00 97.94 273 GLU A CA 1
ATOM 2151 C C . GLU A 1 273 ? -10.422 1.854 -4.649 1.00 97.94 273 GLU A C 1
ATOM 2153 O O . GLU A 1 273 ? -9.567 1.797 -3.762 1.00 97.94 273 GLU A O 1
ATOM 2158 N N . LYS A 1 274 ? -11.378 0.915 -4.740 1.00 98.62 274 LYS A N 1
ATOM 2159 C CA . LYS A 1 274 ? -11.430 -0.234 -3.820 1.00 98.62 274 LYS A CA 1
ATOM 2160 C C . LYS A 1 274 ? -10.250 -1.177 -3.998 1.00 98.62 274 LYS A C 1
ATOM 2162 O O . LYS A 1 274 ? -9.706 -1.639 -2.999 1.00 98.62 274 LYS A O 1
ATOM 2167 N N . ARG A 1 275 ? -9.817 -1.452 -5.235 1.00 98.69 275 ARG A N 1
ATOM 2168 C CA . ARG A 1 275 ? -8.602 -2.241 -5.503 1.00 98.69 275 ARG A CA 1
ATOM 2169 C C . ARG A 1 275 ? -7.396 -1.609 -4.819 1.00 98.69 275 ARG A C 1
ATOM 2171 O O . ARG A 1 275 ? -6.671 -2.306 -4.112 1.00 98.69 275 ARG A O 1
ATOM 2178 N N . ALA A 1 276 ? -7.199 -0.303 -4.992 1.00 98.38 276 ALA A N 1
ATOM 2179 C CA . ALA A 1 276 ? -6.102 0.425 -4.361 1.00 98.38 276 ALA A CA 1
ATOM 2180 C C . ALA A 1 276 ? -6.192 0.364 -2.828 1.00 98.38 276 ALA A C 1
ATOM 2182 O O . ALA A 1 276 ? -5.210 0.020 -2.164 1.00 98.38 276 ALA A O 1
ATOM 2183 N N . ALA A 1 277 ? -7.387 0.561 -2.268 1.00 98.81 277 ALA A N 1
ATOM 2184 C CA . ALA A 1 277 ? -7.629 0.437 -0.835 1.00 98.81 277 ALA A CA 1
ATOM 2185 C C . ALA A 1 277 ? -7.355 -0.978 -0.297 1.00 98.81 277 ALA A C 1
ATOM 2187 O O . ALA A 1 277 ? -6.743 -1.115 0.763 1.00 98.81 277 ALA A O 1
ATOM 2188 N N . TRP A 1 278 ? -7.724 -2.036 -1.029 1.00 98.88 278 TRP A N 1
ATOM 2189 C CA . TRP A 1 278 ? -7.400 -3.415 -0.654 1.00 98.88 278 TRP A CA 1
ATOM 2190 C C . TRP A 1 278 ? -5.895 -3.671 -0.622 1.00 98.88 278 TRP A C 1
ATOM 2192 O O . TRP A 1 278 ? -5.405 -4.309 0.308 1.00 98.88 278 TRP A O 1
ATOM 2202 N N . ILE A 1 279 ? -5.136 -3.141 -1.584 1.00 98.81 279 ILE A N 1
ATOM 2203 C CA . ILE A 1 279 ? -3.672 -3.255 -1.562 1.00 98.81 279 ILE A CA 1
ATOM 2204 C C . ILE A 1 279 ? -3.066 -2.459 -0.398 1.00 98.81 279 ILE A C 1
ATOM 2206 O O . ILE A 1 279 ? -2.116 -2.926 0.238 1.00 98.81 279 ILE A O 1
ATOM 2210 N N . CYS A 1 280 ? -3.638 -1.306 -0.046 1.00 98.88 280 CYS A N 1
ATOM 2211 C CA . CYS A 1 280 ? -3.260 -0.600 1.178 1.00 98.88 280 CYS A CA 1
ATOM 2212 C C . CYS A 1 280 ? -3.552 -1.458 2.417 1.00 98.88 280 CYS A C 1
ATOM 2214 O O . CYS A 1 280 ? -2.678 -1.619 3.264 1.00 98.88 280 CYS A O 1
ATOM 2216 N N . LEU A 1 281 ? -4.721 -2.099 2.501 1.00 98.88 281 LEU A N 1
ATOM 2217 C CA . LEU A 1 281 ? -5.062 -2.980 3.622 1.00 98.88 281 LEU A CA 1
ATOM 2218 C C . LEU A 1 281 ? -4.097 -4.174 3.723 1.00 98.88 281 LEU A C 1
ATOM 2220 O O . LEU A 1 281 ? -3.626 -4.497 4.812 1.00 98.88 281 LEU A O 1
ATOM 2224 N N . LEU A 1 282 ? -3.733 -4.788 2.595 1.00 98.75 282 LEU A N 1
ATOM 2225 C CA . LEU A 1 282 ? -2.709 -5.836 2.542 1.00 98.75 282 LEU A CA 1
ATOM 2226 C C . LEU A 1 282 ? -1.329 -5.326 2.972 1.00 98.75 282 LEU A C 1
ATOM 2228 O O . LEU A 1 282 ? -0.574 -6.066 3.605 1.00 98.75 282 LEU A O 1
ATOM 2232 N N . THR A 1 283 ? -1.004 -4.063 2.691 1.00 98.75 283 THR A N 1
ATOM 2233 C CA . THR A 1 283 ? 0.216 -3.422 3.200 1.00 98.75 283 THR A CA 1
ATOM 2234 C C . THR A 1 283 ? 0.184 -3.314 4.725 1.00 98.75 283 THR A C 1
ATOM 2236 O O . THR A 1 283 ? 1.152 -3.708 5.380 1.00 98.75 283 THR A O 1
ATOM 2239 N N . ALA A 1 284 ? -0.940 -2.866 5.300 1.00 98.25 284 ALA A N 1
ATOM 2240 C CA . ALA A 1 284 ? -1.140 -2.837 6.750 1.00 98.25 284 ALA A CA 1
ATOM 2241 C C . ALA A 1 284 ? -1.020 -4.242 7.366 1.00 98.25 284 ALA A C 1
ATOM 2243 O O . ALA A 1 284 ? -0.385 -4.411 8.405 1.00 98.25 284 ALA A O 1
ATOM 2244 N N . ALA A 1 285 ? -1.559 -5.264 6.699 1.00 97.94 285 ALA A N 1
ATOM 2245 C CA . ALA A 1 285 ? -1.496 -6.650 7.156 1.00 97.94 285 ALA A CA 1
ATOM 2246 C C . ALA A 1 285 ? -0.079 -7.234 7.124 1.00 97.94 285 ALA A C 1
ATOM 2248 O O . ALA A 1 285 ? 0.340 -7.884 8.081 1.00 97.94 285 ALA A O 1
ATOM 2249 N N . CYS A 1 286 ? 0.693 -6.967 6.065 1.00 97.88 286 CYS A N 1
ATOM 2250 C CA . CYS A 1 286 ? 2.104 -7.357 5.999 1.00 97.88 286 CYS A CA 1
ATOM 2251 C C . CYS A 1 286 ? 2.913 -6.710 7.133 1.00 97.88 286 CYS A C 1
ATOM 2253 O O . CYS A 1 286 ? 3.753 -7.374 7.751 1.00 97.88 286 CYS A O 1
ATOM 2255 N N . ALA A 1 287 ? 2.626 -5.436 7.427 1.00 96.44 287 ALA A N 1
ATOM 2256 C CA . ALA A 1 287 ? 3.280 -4.690 8.493 1.00 96.44 287 ALA A CA 1
ATOM 2257 C C . ALA A 1 287 ? 2.916 -5.259 9.871 1.00 96.44 287 ALA A C 1
ATOM 2259 O O . ALA A 1 287 ? 3.811 -5.553 10.662 1.00 96.44 287 ALA A O 1
ATOM 2260 N N . ALA A 1 288 ? 1.627 -5.507 10.126 1.00 95.38 288 ALA A N 1
ATOM 2261 C CA . ALA A 1 288 ? 1.143 -6.120 11.361 1.00 95.38 288 ALA A CA 1
ATOM 2262 C C . ALA A 1 288 ? 1.736 -7.522 11.576 1.00 95.38 288 ALA A C 1
ATOM 2264 O O . ALA A 1 288 ? 2.179 -7.854 12.674 1.00 95.38 288 ALA A O 1
ATOM 2265 N N . ALA A 1 289 ? 1.826 -8.328 10.516 1.00 95.00 289 ALA A N 1
ATOM 2266 C CA . ALA A 1 289 ? 2.439 -9.653 10.564 1.00 95.00 289 ALA A CA 1
ATOM 2267 C C . ALA A 1 289 ? 3.968 -9.622 10.764 1.00 95.00 289 ALA A C 1
ATOM 2269 O O . ALA A 1 289 ? 4.569 -10.679 10.968 1.00 95.00 289 ALA A O 1
ATOM 2270 N N . GLY A 1 290 ? 4.607 -8.448 10.684 1.00 94.69 290 GLY A N 1
ATOM 2271 C CA . GLY A 1 290 ? 6.061 -8.302 10.766 1.00 94.69 290 GLY A CA 1
ATOM 2272 C C . GLY A 1 290 ? 6.795 -8.941 9.586 1.00 94.69 290 GLY A C 1
ATOM 2273 O O . GLY A 1 290 ? 7.907 -9.434 9.753 1.00 94.69 290 GLY A O 1
ATOM 2274 N N . LYS A 1 291 ? 6.155 -8.993 8.410 1.00 95.88 291 LYS A N 1
ATOM 2275 C CA . LYS A 1 291 ? 6.686 -9.663 7.211 1.00 95.88 291 LYS A CA 1
ATOM 2276 C C . LYS A 1 291 ? 6.995 -8.701 6.060 1.00 95.88 291 LYS A C 1
ATOM 2278 O O . LYS A 1 291 ? 7.473 -9.152 5.024 1.00 95.88 291 LYS A O 1
ATOM 2283 N N . SER A 1 292 ? 6.720 -7.406 6.212 1.00 97.25 292 SER A N 1
ATOM 2284 C CA . SER A 1 292 ? 6.991 -6.414 5.169 1.00 97.25 292 SER A CA 1
ATOM 2285 C C . SER A 1 292 ? 8.477 -6.235 4.886 1.00 97.25 292 SER A C 1
ATOM 2287 O O . SER A 1 292 ? 9.301 -6.210 5.799 1.00 97.25 292 SER A O 1
ATOM 2289 N N . GLU A 1 293 ? 8.790 -5.984 3.619 1.00 97.75 293 GLU A N 1
ATOM 2290 C CA . GLU A 1 293 ? 10.039 -5.329 3.241 1.00 97.75 293 GLU A CA 1
ATOM 2291 C C . GLU A 1 293 ? 9.859 -3.814 3.354 1.00 97.75 293 GLU A C 1
ATOM 2293 O O . GLU A 1 293 ? 8.858 -3.270 2.881 1.00 97.75 293 GLU A O 1
ATOM 2298 N N . VAL A 1 294 ? 10.822 -3.123 3.968 1.00 97.31 294 VAL A N 1
ATOM 2299 C CA . VAL A 1 294 ? 10.720 -1.682 4.234 1.00 97.31 294 VAL A CA 1
ATOM 2300 C C . VAL A 1 294 ? 11.922 -0.955 3.647 1.00 97.31 294 VAL A C 1
ATOM 2302 O O . VAL A 1 294 ? 13.045 -1.115 4.126 1.00 97.31 294 VAL A O 1
ATOM 2305 N N . VAL A 1 295 ? 11.683 -0.128 2.626 1.00 97.19 295 VAL A N 1
ATOM 2306 C CA . VAL A 1 295 ? 12.737 0.529 1.835 1.00 97.19 295 VAL A CA 1
ATOM 2307 C C . VAL A 1 295 ? 12.674 2.042 2.004 1.00 97.19 295 VAL A C 1
ATOM 2309 O O . VAL A 1 295 ? 11.645 2.646 1.721 1.00 97.19 295 VAL A O 1
ATOM 2312 N N . GLY A 1 296 ? 13.775 2.675 2.414 1.00 96.00 296 GLY A N 1
ATOM 2313 C CA . GLY A 1 296 ? 13.826 4.119 2.655 1.00 96.00 296 GLY A CA 1
ATOM 2314 C C . GLY A 1 296 ? 14.921 4.524 3.634 1.00 96.00 296 GLY A C 1
ATOM 2315 O O . GLY A 1 296 ? 15.918 3.811 3.767 1.00 96.00 296 GLY A O 1
ATOM 2316 N N . ASP A 1 297 ? 14.732 5.670 4.280 1.00 95.00 297 ASP A N 1
ATOM 2317 C CA . ASP A 1 297 ? 15.544 6.153 5.400 1.00 95.00 297 ASP A CA 1
ATOM 2318 C C . ASP A 1 297 ? 14.707 7.034 6.344 1.00 95.00 297 ASP A C 1
ATOM 2320 O O . ASP A 1 297 ? 13.585 7.427 6.028 1.00 95.00 297 ASP A O 1
ATOM 2324 N N . GLU A 1 298 ? 15.241 7.354 7.520 1.00 93.38 298 GLU A N 1
ATOM 2325 C CA . GLU A 1 298 ? 14.557 8.156 8.542 1.00 93.38 298 GLU A CA 1
ATOM 2326 C C . GLU A 1 298 ? 14.245 9.579 8.056 1.00 93.38 298 GLU A C 1
ATOM 2328 O O . GLU A 1 298 ? 13.291 10.202 8.517 1.00 93.38 298 GLU A O 1
ATOM 2333 N N . VAL A 1 299 ? 15.039 10.087 7.109 1.00 94.12 299 VAL A N 1
ATOM 2334 C CA . VAL A 1 299 ? 14.889 11.432 6.543 1.00 94.12 299 VAL A CA 1
ATOM 2335 C C . VAL A 1 299 ? 13.713 11.477 5.570 1.00 94.12 299 VAL A C 1
ATOM 2337 O O . VAL A 1 299 ? 12.875 12.371 5.644 1.00 94.12 299 VAL A O 1
ATOM 2340 N N . GLY A 1 300 ? 13.658 10.526 4.636 1.00 93.88 300 GLY A N 1
ATOM 2341 C CA . GLY A 1 300 ? 12.662 10.475 3.572 1.00 93.88 300 GLY A CA 1
ATOM 2342 C C . GLY A 1 300 ? 11.411 9.669 3.909 1.00 93.88 300 GLY A C 1
ATOM 2343 O O . GLY A 1 300 ? 10.442 9.740 3.160 1.00 93.88 300 GLY A O 1
ATOM 2344 N N . GLY A 1 301 ? 11.408 8.895 4.989 1.00 95.25 301 GLY A N 1
ATOM 2345 C CA . GLY A 1 301 ? 10.382 7.887 5.236 1.00 95.25 301 GLY A CA 1
ATOM 2346 C C . GLY A 1 301 ? 10.597 6.624 4.396 1.00 95.25 301 GLY A C 1
ATOM 2347 O O . GLY A 1 301 ? 11.667 6.391 3.826 1.00 95.25 301 GLY A O 1
ATOM 2348 N N . TRP A 1 302 ? 9.561 5.789 4.329 1.00 96.62 302 TRP A N 1
ATOM 2349 C CA . TRP A 1 302 ? 9.693 4.388 3.934 1.00 96.62 302 TRP A CA 1
ATOM 2350 C C . TRP A 1 302 ? 8.565 3.935 3.011 1.00 96.62 302 TRP A C 1
ATOM 2352 O O . TRP A 1 302 ? 7.407 4.206 3.296 1.00 96.62 302 TRP A O 1
ATOM 2362 N N . PHE A 1 303 ? 8.878 3.153 1.980 1.00 97.62 303 PHE A N 1
ATOM 2363 C CA . PHE A 1 303 ? 7.887 2.309 1.312 1.00 97.62 303 PHE A CA 1
ATOM 2364 C C . PHE A 1 303 ? 7.735 0.993 2.068 1.00 97.62 303 PHE A C 1
ATOM 2366 O O . PHE A 1 303 ? 8.736 0.322 2.335 1.00 97.62 303 PHE A O 1
ATOM 2373 N N . TRP A 1 304 ? 6.492 0.605 2.350 1.00 98.00 304 TRP A N 1
ATOM 2374 C CA . TRP A 1 304 ? 6.153 -0.709 2.887 1.00 98.00 304 TRP A CA 1
ATOM 2375 C C . TRP A 1 304 ? 5.662 -1.621 1.763 1.00 98.00 304 TRP A C 1
ATOM 2377 O O . TRP A 1 304 ? 4.723 -1.302 1.037 1.00 98.00 304 TRP A O 1
ATOM 2387 N N . LEU A 1 305 ? 6.338 -2.753 1.598 1.00 98.56 305 LEU A N 1
ATOM 2388 C CA . LEU A 1 305 ? 6.188 -3.668 0.470 1.00 98.56 305 LEU A CA 1
ATOM 2389 C C . LEU A 1 305 ? 5.951 -5.101 0.972 1.00 98.56 305 LEU A C 1
ATOM 2391 O O . LEU A 1 305 ? 6.202 -5.388 2.148 1.00 98.56 305 LEU A O 1
ATOM 2395 N N . PRO A 1 306 ? 5.464 -6.019 0.114 1.00 98.56 306 PRO A N 1
ATOM 2396 C CA . PRO A 1 306 ? 5.194 -7.386 0.538 1.00 98.56 306 PRO A CA 1
ATOM 2397 C C . PRO A 1 306 ? 6.491 -8.125 0.912 1.00 98.56 306 PRO A C 1
ATOM 2399 O O . PRO A 1 306 ? 7.587 -7.648 0.600 1.00 98.56 306 PRO A O 1
ATOM 2402 N N . PRO A 1 307 ? 6.388 -9.308 1.538 1.00 98.38 307 PRO A N 1
ATOM 2403 C CA . PRO A 1 307 ? 7.544 -10.110 1.932 1.00 98.38 307 PRO A CA 1
ATOM 2404 C C . PRO A 1 307 ? 8.508 -10.399 0.767 1.00 98.38 307 PRO A C 1
ATOM 2406 O O . PRO A 1 307 ? 8.088 -10.832 -0.307 1.00 98.38 307 PRO A O 1
ATOM 2409 N N . THR A 1 308 ? 9.816 -10.198 0.967 1.00 97.81 308 THR A N 1
ATOM 2410 C CA . THR A 1 308 ? 10.837 -10.336 -0.101 1.00 97.81 308 THR A CA 1
ATOM 2411 C C . THR A 1 308 ? 10.959 -11.740 -0.684 1.00 97.81 308 THR A C 1
ATOM 2413 O O . THR A 1 308 ? 11.369 -11.901 -1.840 1.00 97.81 308 THR A O 1
ATOM 2416 N N . ASN A 1 309 ? 10.590 -12.773 0.075 1.00 97.69 309 ASN A N 1
ATOM 2417 C CA . ASN A 1 309 ? 10.542 -14.148 -0.417 1.00 97.69 309 ASN A CA 1
ATOM 2418 C C . ASN A 1 309 ? 9.487 -14.330 -1.523 1.00 97.69 309 ASN A C 1
ATOM 2420 O O . ASN A 1 309 ? 9.659 -15.205 -2.367 1.00 97.69 309 ASN A O 1
ATOM 2424 N N . LEU A 1 310 ? 8.461 -13.473 -1.570 1.00 98.38 310 LEU A N 1
ATOM 2425 C CA . LEU A 1 310 ? 7.449 -13.454 -2.631 1.00 98.38 310 LEU A CA 1
ATOM 2426 C C . LEU A 1 310 ? 7.828 -12.590 -3.832 1.00 98.38 310 LEU A C 1
ATOM 2428 O O . LEU A 1 310 ? 7.160 -12.647 -4.861 1.00 98.38 310 LEU A O 1
ATOM 2432 N N . TRP A 1 311 ? 8.880 -11.779 -3.727 1.00 98.62 311 TRP A N 1
ATOM 2433 C CA . TRP A 1 311 ? 9.269 -10.915 -4.832 1.00 98.62 311 TRP A CA 1
ATOM 2434 C C . TRP A 1 311 ? 9.772 -11.740 -6.012 1.00 98.62 311 TRP A C 1
ATOM 2436 O O . TRP A 1 311 ? 10.520 -12.708 -5.861 1.00 98.62 311 TRP A O 1
ATOM 2446 N N . ALA A 1 312 ? 9.440 -11.303 -7.217 1.00 98.38 312 ALA A N 1
ATOM 2447 C CA . ALA A 1 312 ? 10.058 -11.824 -8.415 1.00 98.38 312 ALA A CA 1
ATOM 2448 C C . ALA A 1 312 ? 11.563 -11.510 -8.425 1.00 98.38 312 ALA A C 1
ATOM 2450 O O . ALA A 1 312 ? 12.024 -10.480 -7.919 1.00 98.38 312 ALA A O 1
ATOM 2451 N N . GLN A 1 313 ? 12.350 -12.391 -9.050 1.00 98.19 313 GLN A N 1
ATOM 2452 C CA . GLN A 1 313 ? 13.811 -12.281 -9.031 1.00 98.19 313 GLN A CA 1
ATOM 2453 C C . GLN A 1 313 ? 14.314 -10.945 -9.594 1.00 98.19 313 GLN A C 1
ATOM 2455 O O . GLN A 1 313 ? 15.271 -10.371 -9.073 1.00 98.19 313 GLN A O 1
ATOM 2460 N N . TRP A 1 314 ? 13.636 -10.414 -10.615 1.00 97.81 314 TRP A N 1
ATOM 2461 C CA . TRP A 1 314 ? 13.974 -9.122 -11.203 1.00 97.81 314 TRP A CA 1
ATOM 2462 C C . TRP A 1 314 ? 13.913 -7.980 -10.178 1.00 97.81 314 TRP A C 1
ATOM 2464 O O . TRP A 1 314 ? 14.765 -7.094 -10.213 1.00 97.81 314 TRP A O 1
ATOM 2474 N N . ALA A 1 315 ? 12.940 -7.995 -9.259 1.00 98.25 315 ALA A N 1
ATOM 2475 C CA . ALA A 1 315 ? 12.725 -6.922 -8.291 1.00 98.25 315 ALA A CA 1
ATOM 2476 C C . ALA A 1 315 ? 13.820 -6.940 -7.225 1.00 98.25 315 ALA A C 1
ATOM 2478 O O . ALA A 1 315 ? 14.407 -5.900 -6.919 1.00 98.25 315 ALA A O 1
ATOM 2479 N N . ARG A 1 316 ? 14.173 -8.139 -6.740 1.00 98.25 316 ARG A N 1
ATOM 2480 C CA . ARG A 1 316 ? 15.305 -8.338 -5.821 1.00 98.25 316 ARG A CA 1
ATOM 2481 C C . ARG A 1 316 ? 16.618 -7.857 -6.440 1.00 98.25 316 ARG A C 1
ATOM 2483 O O . ARG A 1 316 ? 17.339 -7.070 -5.829 1.00 98.25 316 ARG A O 1
ATOM 2490 N N . ASN A 1 317 ? 16.892 -8.265 -7.680 1.00 98.12 317 ASN A N 1
ATOM 2491 C CA . ASN A 1 317 ? 18.098 -7.863 -8.406 1.00 98.12 317 ASN A CA 1
ATOM 2492 C C . ASN A 1 317 ? 18.147 -6.343 -8.634 1.00 98.12 317 ASN A C 1
ATOM 2494 O O . ASN A 1 317 ? 19.187 -5.716 -8.421 1.00 98.12 317 ASN A O 1
ATOM 2498 N N . ALA A 1 318 ? 17.025 -5.737 -9.035 1.00 97.88 318 ALA A N 1
ATOM 2499 C CA . ALA A 1 318 ? 16.929 -4.299 -9.265 1.00 97.88 318 ALA A CA 1
ATOM 2500 C C . ALA A 1 318 ? 17.161 -3.493 -7.977 1.00 97.88 318 ALA A C 1
ATOM 2502 O O . ALA A 1 318 ? 17.912 -2.516 -8.001 1.00 97.88 318 ALA A O 1
ATOM 2503 N N . LEU A 1 319 ? 16.579 -3.917 -6.848 1.00 97.75 319 LEU A N 1
ATOM 2504 C CA . LEU A 1 319 ? 16.780 -3.256 -5.557 1.00 97.75 319 LEU A CA 1
ATOM 2505 C C . LEU A 1 319 ? 18.239 -3.346 -5.099 1.00 97.75 319 LEU A C 1
ATOM 2507 O O . LEU A 1 319 ? 18.825 -2.328 -4.720 1.00 97.75 319 LEU A O 1
ATOM 2511 N N . ALA A 1 320 ? 18.852 -4.530 -5.192 1.00 97.56 320 ALA A N 1
ATOM 2512 C CA . ALA A 1 320 ? 20.258 -4.726 -4.847 1.00 97.56 320 ALA A CA 1
ATOM 2513 C C . ALA A 1 320 ? 21.179 -3.839 -5.704 1.00 97.56 320 ALA A C 1
ATOM 2515 O O . ALA A 1 320 ? 22.038 -3.126 -5.177 1.00 97.56 320 ALA A O 1
ATOM 2516 N N . HIS A 1 321 ? 20.952 -3.810 -7.021 1.00 97.50 321 HIS A N 1
ATOM 2517 C CA . HIS A 1 321 ? 21.721 -2.980 -7.947 1.00 97.50 321 HIS A CA 1
ATOM 2518 C C . HIS A 1 321 ? 21.588 -1.481 -7.630 1.00 97.50 321 HIS A C 1
ATOM 2520 O O . HIS A 1 321 ? 22.591 -0.770 -7.513 1.00 97.50 321 HIS A O 1
ATOM 2526 N N . ASN A 1 322 ? 20.356 -0.995 -7.448 1.00 97.06 322 ASN A N 1
ATOM 2527 C CA . ASN A 1 322 ? 20.094 0.413 -7.152 1.00 97.06 322 ASN A CA 1
ATOM 2528 C C . ASN A 1 322 ? 20.684 0.829 -5.795 1.00 97.06 322 ASN A C 1
ATOM 2530 O O . ASN A 1 322 ? 21.227 1.929 -5.681 1.00 97.06 322 ASN A O 1
ATOM 2534 N N . THR A 1 323 ? 20.662 -0.065 -4.802 1.00 95.56 323 THR A N 1
ATOM 2535 C CA . THR A 1 323 ? 21.282 0.153 -3.486 1.00 95.56 323 THR A CA 1
ATOM 2536 C C . THR A 1 323 ? 22.791 0.366 -3.605 1.00 95.56 323 THR A C 1
ATOM 2538 O O . THR A 1 323 ? 23.317 1.349 -3.081 1.00 95.56 323 THR A O 1
ATOM 2541 N N . ILE A 1 324 ? 23.497 -0.502 -4.340 1.00 95.50 324 ILE A N 1
ATOM 2542 C CA . ILE A 1 324 ? 24.948 -0.371 -4.562 1.00 95.50 324 ILE A CA 1
ATOM 2543 C C . ILE A 1 324 ? 25.266 0.948 -5.272 1.00 95.50 324 ILE A C 1
ATOM 2545 O O . ILE A 1 324 ? 26.172 1.677 -4.862 1.00 95.50 324 ILE A O 1
ATOM 2549 N N . LYS A 1 325 ? 24.504 1.284 -6.319 1.00 94.00 325 LYS A N 1
ATOM 2550 C CA . LYS A 1 325 ? 24.718 2.506 -7.101 1.00 94.00 325 LYS A CA 1
ATOM 2551 C C . LYS A 1 325 ? 24.547 3.771 -6.256 1.00 94.00 325 LYS A C 1
ATOM 2553 O O . LYS A 1 325 ? 25.392 4.658 -6.328 1.00 94.00 325 LYS A O 1
ATOM 2558 N N . LEU A 1 326 ? 23.496 3.845 -5.440 1.00 92.00 326 LEU A N 1
ATOM 2559 C CA . LEU A 1 326 ? 23.239 5.005 -4.580 1.00 92.00 326 LEU A CA 1
ATOM 2560 C C . LEU A 1 326 ? 24.270 5.137 -3.452 1.00 92.00 326 LEU A C 1
ATOM 2562 O O . LEU A 1 326 ? 24.675 6.252 -3.134 1.00 92.00 326 LEU A O 1
ATOM 2566 N N . ARG A 1 327 ? 24.752 4.020 -2.888 1.00 91.00 327 ARG A N 1
ATOM 2567 C CA . ARG A 1 327 ? 25.852 4.047 -1.909 1.00 91.00 327 ARG A CA 1
ATOM 2568 C C . ARG A 1 327 ? 27.131 4.623 -2.515 1.00 91.00 327 ARG A C 1
ATOM 2570 O O . ARG A 1 327 ? 27.744 5.490 -1.909 1.00 91.00 327 ARG A O 1
ATOM 2577 N N . ARG A 1 328 ? 27.493 4.214 -3.737 1.00 91.31 328 ARG A N 1
ATOM 2578 C CA . ARG A 1 328 ? 28.662 4.769 -4.447 1.00 91.31 328 ARG A CA 1
ATOM 2579 C C . ARG A 1 328 ? 28.538 6.272 -4.694 1.00 91.31 328 ARG A C 1
ATOM 2581 O O . ARG A 1 328 ? 29.518 6.984 -4.541 1.00 91.31 328 ARG A O 1
ATOM 2588 N N . GLN A 1 329 ? 27.342 6.751 -5.039 1.00 88.56 329 GLN A N 1
ATOM 2589 C CA . GLN A 1 329 ? 27.101 8.181 -5.261 1.00 88.56 329 GLN A CA 1
ATOM 2590 C C . GLN A 1 329 ? 27.276 9.010 -3.985 1.00 88.56 329 GLN A C 1
ATOM 2592 O O . GLN A 1 329 ? 27.864 10.078 -4.063 1.00 88.56 329 GLN A O 1
ATOM 2597 N N . ARG A 1 330 ? 26.849 8.498 -2.820 1.00 82.69 330 ARG A N 1
ATOM 2598 C CA . ARG A 1 330 ? 27.057 9.164 -1.520 1.00 82.69 330 ARG A CA 1
ATOM 2599 C C . ARG A 1 330 ? 28.530 9.292 -1.116 1.00 82.69 330 ARG A C 1
ATOM 2601 O O . ARG A 1 330 ? 28.852 10.189 -0.357 1.00 82.69 330 ARG A O 1
ATOM 2608 N N . HIS A 1 331 ? 29.403 8.394 -1.574 1.00 78.50 331 HIS A N 1
ATOM 2609 C CA . HIS A 1 331 ? 30.839 8.458 -1.268 1.00 78.50 331 HIS A CA 1
ATOM 2610 C C . HIS A 1 331 ? 31.637 9.337 -2.239 1.00 78.50 331 HIS A C 1
ATOM 2612 O O . HIS A 1 331 ? 32.795 9.632 -1.967 1.00 78.50 331 HIS A O 1
ATOM 2618 N N . ALA A 1 332 ? 31.051 9.706 -3.379 1.00 69.00 332 ALA A N 1
ATOM 2619 C CA . ALA A 1 332 ? 31.706 10.520 -4.400 1.00 69.00 332 ALA A CA 1
ATOM 2620 C C . ALA A 1 332 ? 31.372 12.020 -4.294 1.00 69.00 332 ALA A C 1
ATOM 2622 O O . ALA A 1 332 ? 31.972 12.814 -5.014 1.00 69.00 332 ALA A O 1
ATOM 2623 N N . SER A 1 333 ? 30.396 12.383 -3.455 1.00 64.62 333 SER A N 1
ATOM 2624 C CA . SER A 1 333 ? 29.934 13.751 -3.178 1.00 64.62 333 SER A CA 1
ATOM 2625 C C . SER A 1 333 ? 30.486 14.265 -1.860 1.00 64.62 333 SER A C 1
ATOM 2627 O O . SER A 1 333 ? 30.914 15.433 -1.822 1.00 64.62 333 SER A O 1
#

Organism: Mycoplana dimorpha (NCBI:txid28320)

Solvent-accessible surface area (backbone atoms only — not comparable to full-atom values): 19227 Å² total; per-residue (Å²): 137,86,84,91,82,88,85,87,90,84,86,83,85,87,79,90,82,91,86,82,88,80,91,90,86,86,90,88,87,86,87,83,88,85,82,85,90,84,85,90,85,93,77,80,88,74,80,76,64,69,65,63,57,52,54,52,53,52,52,49,48,52,53,50,54,72,63,61,72,74,66,77,76,64,60,48,56,70,41,27,34,29,5,29,21,61,28,79,41,82,89,45,60,48,15,6,37,17,40,35,47,41,91,48,68,54,66,43,66,26,38,61,50,60,77,60,41,51,78,76,45,69,91,86,58,59,20,51,19,35,11,34,33,33,52,52,52,39,87,90,63,62,69,74,54,84,32,56,36,54,64,48,28,61,41,73,66,34,42,78,66,30,45,69,70,53,47,46,47,74,71,18,34,56,38,21,51,44,27,47,54,51,47,67,70,46,49,87,36,33,25,63,87,42,84,51,99,75,35,56,42,87,72,26,20,39,42,26,18,42,53,50,40,42,44,38,33,44,46,51,72,74,65,75,72,46,85,76,58,60,92,92,37,52,60,60,48,42,49,53,53,30,50,78,66,47,49,54,61,52,44,36,60,71,63,56,50,77,58,60,70,60,50,52,54,58,69,67,56,80,54,69,41,37,47,41,0,47,45,9,27,52,38,15,49,27,51,69,55,71,45,43,35,75,42,51,41,88,78,39,20,47,42,41,32,58,41,68,90,61,38,19,68,68,46,56,52,43,50,55,51,40,51,54,54,53,54,54,53,66,75,77,110

Foldseek 3Di:
DDDDDDDDDDDDDDDDDDDDDDDDPDDDPPDDDDDDDDDDDDDDDDPPPPVVVVVVVVVVVVVVVVVPPPPPQDAVLAFKFKFWEFDADQVDQLIWIWIHHRLDIDIDTGHLDLVTVCVVDDVPAAGQAYEYAAFQFAPPFDLQDFWQLLLLQCDDPSVLQQHDDGCSDDPNVVRHVSRVSVCVSCQVSFQQVRDQPFANDHSGNYAYERQSVQLRQLAAPVLVVPDADDPPCRSVSSLLRCLVVCLLVVLCVVLVPDSVVLSCCQSPDDDPNRVNRNSRRSLRSCSVSVQWDWDTDNRRGTYTHGHNVSGHPVSVVSSVVSVVVVVVVVVVD